Protein AF-A0A6B3SH57-F1 (afdb_monomer)

Secondary structure (DSSP, 8-state):
-EEEEEESSTT-TTSEEEEEE-TT-S-HHHHHHHHHHHHHTT-TT--HHHHHHHHHHTT-EE-TTS--------GGGSSS--EEEEE--TT-SBTTTT-EEEEES-SS-TT---EEE-TT--EE-TTPEEEBTTSTTT-EEE--EEB--GGG-SSHHHHHHHHHHHHHTTPEESSPPPP-

Sequence (180 aa):
MQIVVLHSISGDPERQHVLLAPKTMAFPEDAANLVIRRVAETNKDLAWEEVLPALLEAGFTEAANVIIVNRPWDESLTSNQMTFKVRFPVTAPHEYAGKTLEATNSTPFEDGSVVLIDADKQMLNSDDQLWHKDQPDMLQVPIGPVELPDAQFATPSEYRRAARMLLGSGYQLANKIAAA

Foldseek 3Di:
DDWDWDALDPPDPVGTFIKDADPPDPCLNVLLVVLQLVQCVVDLFDAVVSSVVSCVVVVIGGDPDDPPPGDGRDSVPRDQWDKAKKAADCPDQFPRRGHIWIWILPDPPPVSAIWTQHPVRDTDAQADWGAGNVGGPPDTDGPAAIEGDPVGDPDLVVSVSVVVRCVVRNHHHPDDSDDD

pLDDT: mean 75.34, std 17.15, range [34.22, 95.38]

Structure (mmCIF, N/CA/C/O backbone):
data_AF-A0A6B3SH57-F1
#
_entry.id   AF-A0A6B3SH57-F1
#
loop_
_atom_site.group_PDB
_atom_site.id
_atom_site.type_symbol
_atom_site.label_atom_id
_atom_site.label_alt_id
_atom_site.label_comp_id
_atom_site.label_asym_id
_atom_site.label_entity_id
_atom_site.label_seq_id
_atom_site.pdbx_PDB_ins_code
_atom_site.Cartn_x
_atom_site.Cartn_y
_atom_site.Cartn_z
_atom_site.occupancy
_atom_site.B_iso_or_equiv
_atom_site.auth_seq_id
_atom_site.auth_comp_id
_atom_site.auth_asym_id
_atom_site.auth_atom_id
_atom_site.pdbx_PDB_model_num
ATOM 1 N N . MET A 1 1 ? -9.986 -17.271 25.061 1.00 72.12 1 MET A N 1
ATOM 2 C CA . MET A 1 1 ? -9.480 -16.054 24.412 1.00 72.12 1 MET A CA 1
ATOM 3 C C . MET A 1 1 ? -8.686 -16.412 23.169 1.00 72.12 1 MET A C 1
ATOM 5 O O . MET A 1 1 ? -8.269 -17.564 23.051 1.00 72.12 1 MET A O 1
ATOM 9 N N . GLN A 1 2 ? -8.535 -15.459 22.262 1.00 68.38 2 GLN A N 1
ATOM 10 C CA . GLN A 1 2 ? -7.614 -15.475 21.128 1.00 68.38 2 GLN A CA 1
ATOM 11 C C . GLN A 1 2 ? -6.724 -14.232 21.216 1.00 68.38 2 GLN A C 1
ATOM 13 O O . GLN A 1 2 ? -7.154 -13.222 21.773 1.00 68.38 2 GLN A O 1
ATOM 18 N N . ILE A 1 3 ? -5.486 -14.342 20.741 1.00 70.94 3 ILE A N 1
ATOM 19 C CA . ILE A 1 3 ? -4.508 -13.254 20.793 1.00 70.94 3 ILE A CA 1
ATOM 20 C C . ILE A 1 3 ? -4.775 -12.309 19.627 1.00 70.94 3 ILE A C 1
ATOM 22 O O . ILE A 1 3 ? -4.994 -12.760 18.507 1.00 70.94 3 ILE A O 1
ATOM 26 N N . VAL A 1 4 ? -4.745 -11.017 19.917 1.00 67.06 4 VAL A N 1
ATOM 27 C CA . VAL A 1 4 ? -4.847 -9.923 18.959 1.00 67.06 4 VAL A CA 1
ATOM 28 C C . VAL A 1 4 ? -3.591 -9.092 19.125 1.00 67.06 4 VAL A C 1
ATOM 30 O O . VAL A 1 4 ? -3.302 -8.629 20.228 1.00 67.06 4 VAL A O 1
ATOM 33 N N . VAL A 1 5 ? -2.836 -8.922 18.047 1.00 66.50 5 VAL A N 1
ATOM 34 C CA . VAL A 1 5 ? -1.661 -8.053 18.047 1.00 66.50 5 VAL A CA 1
ATOM 35 C C . VAL A 1 5 ? -2.042 -6.783 17.312 1.00 66.50 5 VAL A C 1
ATOM 37 O O . VAL A 1 5 ? -2.308 -6.798 16.115 1.00 66.50 5 VAL A O 1
ATOM 40 N N . LEU A 1 6 ? -2.104 -5.682 18.048 1.00 65.75 6 LEU A N 1
ATOM 41 C CA . LEU A 1 6 ? -2.280 -4.363 17.473 1.00 65.75 6 LEU A CA 1
ATOM 42 C C . LEU A 1 6 ? -0.912 -3.749 17.247 1.00 65.75 6 LEU A C 1
ATOM 44 O O . LEU A 1 6 ? -0.136 -3.549 18.181 1.00 65.75 6 LEU A O 1
ATOM 48 N N . HIS A 1 7 ? -0.635 -3.428 15.998 1.00 57.44 7 HIS A N 1
ATOM 49 C CA . HIS A 1 7 ? 0.542 -2.667 15.632 1.00 57.44 7 HIS A CA 1
ATOM 50 C C . HIS A 1 7 ? 0.202 -1.185 15.760 1.00 57.44 7 HIS A C 1
ATOM 52 O O . HIS A 1 7 ? -0.685 -0.704 15.056 1.00 57.44 7 HIS A O 1
ATOM 58 N N . SER A 1 8 ? 0.888 -0.457 16.645 1.00 50.97 8 SER A N 1
ATOM 59 C CA . SER A 1 8 ? 0.738 1.005 16.692 1.00 50.97 8 SER A CA 1
ATOM 60 C C . SER A 1 8 ? 1.414 1.679 15.494 1.00 50.97 8 SER A C 1
ATOM 62 O O . SER A 1 8 ? 1.040 2.788 15.130 1.00 50.97 8 SER A O 1
ATOM 64 N N . ILE A 1 9 ? 2.334 0.975 14.821 1.00 46.94 9 ILE A N 1
ATOM 65 C CA . ILE A 1 9 ? 2.842 1.301 13.483 1.00 46.94 9 ILE A CA 1
ATOM 66 C C . ILE A 1 9 ? 2.880 0.023 12.642 1.00 46.94 9 ILE A C 1
ATOM 68 O O . ILE A 1 9 ? 3.486 -0.972 13.043 1.00 46.94 9 ILE A O 1
ATOM 72 N N . SER A 1 10 ? 2.258 0.047 11.458 1.00 41.59 10 SER A N 1
ATOM 73 C CA . SER A 1 10 ? 2.316 -1.075 10.513 1.00 41.59 10 SER A CA 1
ATOM 74 C C . SER A 1 10 ? 3.774 -1.400 10.166 1.00 41.59 10 SER A C 1
ATOM 76 O O . SER A 1 10 ? 4.497 -0.549 9.654 1.00 41.59 10 SER A O 1
ATOM 78 N N . GLY A 1 11 ? 4.214 -2.627 10.461 1.00 36.34 11 GLY A N 1
ATOM 79 C CA . GLY A 1 11 ? 5.563 -3.100 10.136 1.00 36.34 11 GLY A CA 1
ATOM 80 C C . GLY A 1 11 ? 6.661 -2.820 11.172 1.00 36.34 11 GLY A C 1
ATOM 81 O O . GLY A 1 11 ? 7.794 -3.221 10.921 1.00 36.34 11 GLY A O 1
ATOM 82 N N . ASP A 1 12 ? 6.356 -2.211 12.326 1.00 38.72 12 ASP A N 1
ATOM 83 C CA . ASP A 1 12 ? 7.319 -2.043 13.428 1.00 38.72 12 ASP A CA 1
ATOM 84 C C . ASP A 1 12 ? 7.083 -3.106 14.528 1.00 38.72 12 ASP A C 1
ATOM 86 O O . ASP A 1 12 ? 6.070 -3.060 15.238 1.00 38.72 12 ASP A O 1
ATOM 90 N N . PRO A 1 13 ? 7.971 -4.109 14.678 1.00 44.22 13 PRO A N 1
ATOM 91 C CA . PRO A 1 13 ? 7.832 -5.138 15.704 1.00 44.22 13 PRO A CA 1
ATOM 92 C C . PRO A 1 13 ? 8.104 -4.625 17.126 1.00 44.22 13 PRO A C 1
ATOM 94 O O . PRO A 1 13 ? 7.714 -5.295 18.079 1.00 44.22 13 PRO A O 1
ATOM 97 N N . GLU A 1 14 ? 8.728 -3.453 17.291 1.00 42.72 14 GLU A N 1
ATOM 98 C CA . GLU A 1 14 ? 9.028 -2.867 18.605 1.00 42.72 14 GLU A CA 1
ATOM 99 C C . GLU A 1 14 ? 7.834 -2.102 19.202 1.00 42.72 14 GLU A C 1
ATOM 101 O O . GLU A 1 14 ? 7.882 -1.670 20.356 1.00 42.72 14 GLU A O 1
ATOM 106 N N . ARG A 1 15 ? 6.741 -1.949 18.439 1.00 55.66 15 ARG A N 1
ATOM 107 C CA . ARG A 1 15 ? 5.562 -1.150 18.805 1.00 55.66 15 ARG A CA 1
ATOM 108 C C . ARG A 1 15 ? 4.265 -1.952 18.664 1.00 55.66 15 ARG A C 1
ATOM 110 O O . ARG A 1 15 ? 3.439 -1.715 17.779 1.00 55.66 15 ARG A O 1
ATOM 117 N N . GLN A 1 16 ? 4.105 -2.945 19.537 1.00 60.69 16 GLN A N 1
ATOM 118 C CA . GLN A 1 16 ? 2.954 -3.850 19.551 1.00 60.69 16 GLN A CA 1
ATOM 119 C C . GLN A 1 16 ? 2.203 -3.785 20.883 1.00 60.69 16 GLN A C 1
ATOM 121 O O . GLN A 1 16 ? 2.803 -3.904 21.950 1.00 60.69 16 GLN A O 1
ATOM 126 N N . HIS A 1 17 ? 0.878 -3.677 20.814 1.00 66.25 17 HIS A N 1
ATOM 127 C CA . HIS A 1 17 ? -0.015 -3.901 21.946 1.00 66.25 17 HIS A CA 1
ATOM 128 C C . HIS A 1 17 ? -0.688 -5.259 21.775 1.00 66.25 17 HIS A C 1
ATOM 130 O O .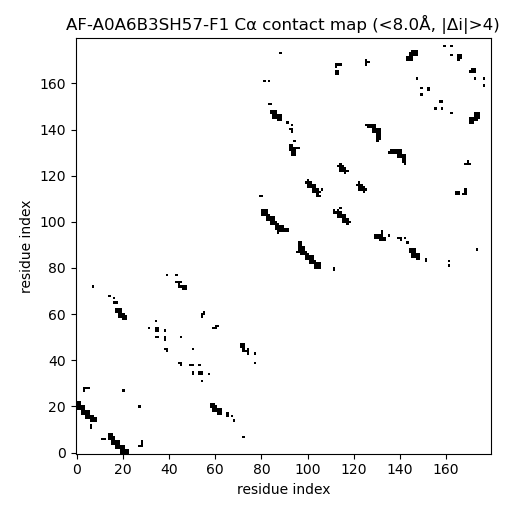 HIS A 1 17 ? -1.282 -5.546 20.737 1.00 66.25 17 HIS A O 1
ATOM 136 N N . VAL A 1 18 ? -0.598 -6.108 22.796 1.00 70.50 18 VAL A N 1
ATOM 137 C CA . VAL A 1 18 ? -1.188 -7.447 22.751 1.00 70.50 18 VAL A CA 1
ATOM 138 C C . VAL A 1 18 ? -2.456 -7.468 23.588 1.00 70.50 18 VAL A C 1
ATOM 140 O O . VAL A 1 18 ? -2.433 -7.273 24.804 1.00 70.50 18 VAL A O 1
ATOM 143 N N . LEU A 1 19 ? -3.569 -7.741 22.916 1.00 78.00 19 LEU A N 1
ATOM 144 C CA . LEU A 1 19 ? -4.881 -7.886 23.521 1.00 78.00 19 LEU A CA 1
ATOM 145 C C . LEU A 1 19 ? -5.352 -9.334 23.433 1.00 78.00 19 LEU A C 1
ATOM 147 O O . LEU A 1 19 ? -4.947 -10.125 22.581 1.00 78.00 19 LEU A O 1
ATOM 151 N N . LEU A 1 20 ? -6.266 -9.674 24.324 1.00 80.25 20 LEU A N 1
ATOM 152 C CA . LEU A 1 20 ? -6.990 -10.926 24.334 1.00 80.25 20 LEU A CA 1
ATOM 153 C C . LEU A 1 20 ? -8.443 -10.635 23.973 1.00 80.25 20 LEU A C 1
ATOM 155 O O . LEU A 1 20 ? -9.127 -9.886 24.664 1.00 80.25 20 LEU A O 1
ATOM 159 N N . ALA A 1 21 ? -8.925 -11.255 22.901 1.00 83.38 21 ALA A N 1
ATOM 160 C CA . ALA A 1 21 ? -10.324 -11.183 22.504 1.00 83.38 21 ALA A CA 1
ATOM 161 C C . ALA A 1 21 ? -11.085 -12.464 22.893 1.00 83.38 21 ALA A C 1
ATOM 163 O O . ALA A 1 21 ? -10.497 -13.557 22.961 1.00 83.38 21 ALA A O 1
ATOM 164 N N . PRO A 1 22 ? -12.411 -12.393 23.100 1.00 83.25 22 PRO A N 1
ATOM 165 C CA . PRO A 1 22 ? -13.253 -13.575 23.237 1.00 83.25 22 PRO A CA 1
ATOM 166 C C . PRO A 1 22 ? -13.137 -14.478 22.002 1.00 83.25 22 PRO A C 1
ATOM 168 O O . PRO A 1 22 ? -13.086 -13.996 20.873 1.00 83.25 22 PRO A O 1
ATOM 171 N N . LYS A 1 23 ? -13.147 -15.807 22.190 1.00 80.88 23 LYS A N 1
ATOM 172 C CA . LYS A 1 23 ? -13.127 -16.771 21.061 1.00 80.88 23 LYS A CA 1
ATOM 173 C C . LYS A 1 23 ? -14.377 -16.685 20.175 1.00 80.88 23 LYS A C 1
ATOM 175 O O . LYS A 1 23 ? -14.383 -17.216 19.075 1.00 80.88 23 LYS A O 1
ATOM 180 N N . THR A 1 24 ? -15.439 -16.062 20.678 1.00 83.00 24 THR A N 1
ATOM 181 C CA . THR A 1 24 ? -16.700 -15.827 19.967 1.00 83.00 24 THR A CA 1
ATOM 182 C C . THR A 1 24 ? -16.635 -14.632 19.013 1.00 83.00 24 THR A C 1
ATOM 184 O O . THR A 1 24 ? -17.545 -14.456 18.210 1.00 83.00 24 THR A O 1
ATOM 187 N N . MET A 1 25 ? -15.590 -13.804 19.094 1.00 82.19 25 MET A N 1
ATOM 188 C CA . MET A 1 25 ? -15.408 -12.634 18.238 1.00 82.19 25 MET A CA 1
ATOM 189 C C . MET A 1 25 ? -14.762 -13.064 16.914 1.00 82.19 25 MET A C 1
ATOM 191 O O . MET A 1 25 ? -13.617 -13.499 16.902 1.00 82.19 25 MET A O 1
ATOM 195 N N . ALA A 1 26 ? -15.499 -12.980 15.804 1.00 75.44 26 ALA A N 1
ATOM 196 C CA . ALA A 1 26 ? -15.050 -13.509 14.511 1.00 75.44 26 ALA A CA 1
ATOM 197 C C . ALA A 1 26 ? -13.873 -12.726 13.896 1.00 75.44 26 ALA A C 1
ATOM 199 O O . ALA A 1 26 ? -13.002 -13.329 13.279 1.00 75.44 26 ALA A O 1
ATOM 200 N N . PHE A 1 27 ? -13.840 -11.405 14.102 1.00 78.06 27 PHE A N 1
ATOM 201 C CA . PHE A 1 27 ? -12.833 -10.498 13.537 1.00 78.06 27 PHE A CA 1
ATOM 202 C C . PHE A 1 27 ? -12.329 -9.535 14.617 1.00 78.06 27 PHE A C 1
ATOM 204 O O . PHE A 1 27 ? -12.771 -8.388 14.700 1.00 78.06 27 PHE A O 1
ATOM 211 N N . PRO A 1 28 ? -11.478 -10.015 15.532 1.00 74.81 28 PRO A N 1
ATOM 212 C CA . PRO A 1 28 ? -11.111 -9.248 16.712 1.00 74.81 28 PRO A CA 1
ATOM 213 C C . PRO A 1 28 ? -10.166 -8.077 16.403 1.00 74.81 28 PRO A C 1
ATOM 215 O O . PRO A 1 28 ? -10.243 -7.053 17.073 1.00 74.81 28 PRO A O 1
ATOM 218 N N . GLU A 1 29 ? -9.335 -8.183 15.365 1.00 72.75 29 GLU A N 1
ATOM 219 C CA . GLU A 1 29 ? -8.491 -7.078 14.888 1.00 72.75 29 GLU A CA 1
ATOM 220 C C . GLU A 1 29 ? -9.332 -5.941 14.295 1.00 72.75 29 GLU A C 1
ATOM 222 O O . GLU A 1 29 ? -9.151 -4.782 14.663 1.00 72.75 29 GLU A O 1
ATOM 227 N N . ASP A 1 30 ? -10.315 -6.263 13.450 1.00 72.38 30 ASP A N 1
ATOM 228 C CA . ASP A 1 30 ? -11.229 -5.269 12.874 1.00 72.38 30 ASP A CA 1
ATOM 229 C C . ASP A 1 30 ? -12.084 -4.593 13.950 1.00 72.38 30 ASP A C 1
ATOM 231 O O . ASP A 1 30 ? -12.272 -3.375 13.936 1.00 72.38 30 ASP A O 1
ATOM 235 N N . ALA A 1 31 ? -12.574 -5.374 14.918 1.00 75.75 31 ALA A N 1
ATOM 236 C CA . ALA A 1 31 ? -13.336 -4.857 16.046 1.00 75.75 31 ALA A CA 1
ATOM 237 C C . ALA A 1 31 ? -12.492 -3.913 16.920 1.00 75.75 31 ALA A C 1
ATOM 239 O O . ALA A 1 31 ? -12.972 -2.845 17.298 1.00 75.75 31 ALA A O 1
ATOM 240 N N . ALA A 1 32 ? -11.231 -4.258 17.192 1.00 73.56 32 ALA A N 1
ATOM 241 C CA . ALA A 1 32 ? -10.312 -3.392 17.924 1.00 73.56 32 ALA A CA 1
ATOM 242 C C . ALA A 1 32 ? -9.987 -2.109 17.139 1.00 73.56 32 ALA A C 1
ATOM 244 O O . ALA A 1 32 ? -10.081 -1.013 17.688 1.00 73.56 32 ALA A O 1
ATOM 245 N N . ASN A 1 33 ? -9.699 -2.218 15.838 1.00 72.00 33 ASN A N 1
ATOM 246 C CA . ASN A 1 33 ? -9.450 -1.070 14.961 1.00 72.00 33 ASN A CA 1
ATOM 247 C C . ASN A 1 33 ? -10.643 -0.107 14.900 1.00 72.00 33 ASN A C 1
ATOM 249 O O . ASN A 1 33 ? -10.460 1.110 14.861 1.00 72.00 33 ASN A O 1
ATOM 253 N N . LEU A 1 34 ? -11.869 -0.632 14.915 1.00 70.75 34 LEU A N 1
ATOM 254 C CA . LEU A 1 34 ? -13.082 0.180 14.938 1.00 70.75 34 LEU A CA 1
ATOM 255 C C . LEU A 1 34 ? -13.237 0.949 16.257 1.00 70.75 34 LEU A C 1
ATOM 257 O O . LEU A 1 34 ? -13.596 2.126 16.234 1.00 70.75 34 LEU A O 1
ATOM 261 N N . VAL A 1 35 ? -12.929 0.315 17.392 1.00 77.06 35 VAL A N 1
ATOM 262 C CA . VAL A 1 35 ? -12.913 0.982 18.703 1.00 77.06 35 VAL A CA 1
ATOM 263 C C . VAL A 1 35 ? -11.877 2.105 18.715 1.00 77.06 35 VAL A C 1
ATOM 265 O O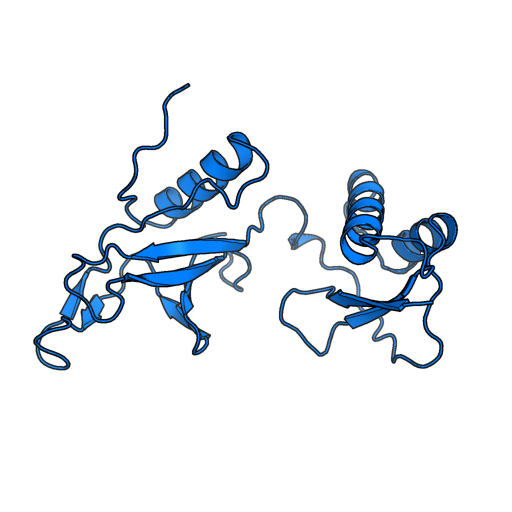 . VAL A 1 35 ? -12.221 3.234 19.049 1.00 77.06 35 VAL A O 1
ATOM 268 N N . ILE A 1 36 ? -10.649 1.831 18.268 1.00 72.88 36 ILE A N 1
ATOM 269 C CA . ILE A 1 36 ? -9.554 2.814 18.217 1.00 72.88 36 ILE A CA 1
ATOM 270 C C . ILE A 1 36 ? -9.943 4.026 17.368 1.00 72.88 36 ILE A C 1
ATOM 272 O O . ILE A 1 36 ? -9.824 5.162 17.823 1.00 72.88 36 ILE A O 1
ATOM 276 N N . ARG A 1 37 ? -10.471 3.796 16.158 1.00 68.19 37 ARG A N 1
ATOM 277 C CA . ARG A 1 37 ? -10.930 4.875 15.268 1.00 68.19 37 ARG A CA 1
ATOM 278 C C . ARG A 1 37 ? -11.999 5.743 15.922 1.00 68.19 37 ARG A C 1
ATOM 280 O O . ARG A 1 37 ? -11.949 6.957 15.787 1.00 68.19 37 ARG A O 1
ATOM 287 N N . ARG A 1 38 ? -12.929 5.140 16.665 1.00 72.44 38 ARG A N 1
ATOM 288 C CA . ARG A 1 38 ? -13.996 5.875 17.351 1.00 72.44 38 ARG A CA 1
ATOM 289 C C . ARG A 1 38 ? -13.472 6.785 18.462 1.00 72.44 38 ARG A C 1
ATOM 291 O O . ARG A 1 38 ? -14.003 7.874 18.635 1.00 72.44 38 ARG A O 1
ATOM 298 N N . VAL A 1 39 ? -12.446 6.367 19.206 1.00 69.06 39 VAL A N 1
ATOM 299 C CA . VAL A 1 39 ? -11.818 7.243 20.212 1.00 69.06 39 VAL A CA 1
ATOM 300 C C . VAL A 1 39 ? -10.993 8.345 19.524 1.00 69.06 39 VAL A C 1
ATOM 302 O O . VAL A 1 39 ? -11.046 9.505 19.939 1.00 69.06 39 VAL A O 1
ATOM 305 N N . ALA A 1 40 ? -10.326 8.022 18.408 1.00 63.59 40 ALA A N 1
ATOM 306 C CA . ALA A 1 40 ? -9.572 8.981 17.589 1.00 63.59 40 ALA A CA 1
ATOM 307 C C . ALA A 1 40 ? -10.445 10.100 16.983 1.00 63.59 40 ALA A C 1
ATOM 309 O O . ALA A 1 40 ? -9.968 11.205 16.741 1.00 63.59 40 ALA A O 1
ATOM 310 N N . GLU A 1 41 ? -11.732 9.839 16.730 1.00 65.50 41 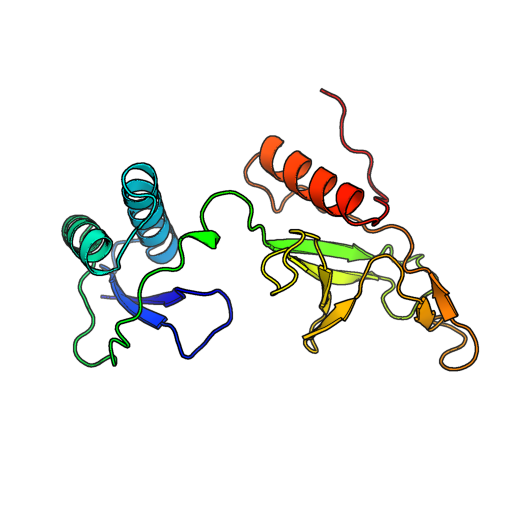GLU A N 1
ATOM 311 C CA . GLU A 1 41 ? -12.678 10.860 16.251 1.00 65.50 41 GLU A CA 1
ATOM 312 C C . GLU A 1 41 ? -12.910 11.975 17.282 1.00 65.50 41 GLU A C 1
ATOM 314 O O . GLU A 1 41 ? -13.214 13.110 16.910 1.00 65.50 41 GLU A O 1
ATOM 319 N N . THR A 1 42 ? -12.768 11.660 18.572 1.00 66.50 42 THR A N 1
ATOM 320 C CA . THR A 1 42 ? -12.988 12.601 19.677 1.00 66.50 42 THR A CA 1
ATOM 321 C C . THR A 1 42 ? -11.706 13.234 20.207 1.00 66.50 42 THR A C 1
ATOM 323 O O . THR A 1 42 ? -11.752 14.383 20.640 1.00 66.50 42 THR A O 1
ATOM 326 N N . ASN A 1 43 ? -10.574 12.534 20.111 1.00 57.50 43 ASN A N 1
ATOM 327 C CA . ASN A 1 43 ? -9.267 13.004 20.558 1.00 57.50 43 ASN A CA 1
ATOM 328 C C . ASN A 1 43 ? -8.266 12.902 19.408 1.00 57.50 43 ASN A C 1
ATOM 330 O O . ASN A 1 43 ? -7.902 11.809 18.982 1.00 57.50 43 ASN A O 1
ATOM 334 N N . LYS A 1 44 ? -7.811 14.061 18.915 1.00 51.75 44 LYS A N 1
ATOM 335 C CA . LYS A 1 44 ? -6.738 14.138 17.908 1.00 51.75 44 LYS A CA 1
ATOM 336 C C . LYS A 1 44 ? -5.402 13.624 18.457 1.00 51.75 44 LYS A C 1
ATOM 338 O O . LYS A 1 44 ? -4.613 13.073 17.693 1.00 51.75 44 LYS A O 1
ATOM 343 N N . ASP A 1 45 ? -5.269 13.698 19.780 1.00 54.81 45 ASP A N 1
ATOM 344 C CA . ASP A 1 45 ? -4.052 13.499 20.560 1.00 54.81 45 ASP A CA 1
ATOM 345 C C . ASP A 1 45 ? -4.078 12.158 21.319 1.00 54.81 45 ASP A C 1
ATOM 347 O O . ASP A 1 45 ? -3.784 12.065 22.509 1.00 54.81 45 ASP A O 1
ATOM 351 N N . LEU A 1 46 ? -4.560 11.116 20.629 1.00 57.19 46 LEU A N 1
ATOM 352 C CA . LEU A 1 46 ? -5.094 9.879 21.208 1.00 57.19 46 LEU A CA 1
ATOM 353 C C . LEU A 1 46 ? -4.057 9.019 21.954 1.00 57.19 46 LEU A C 1
ATOM 355 O O . LEU A 1 46 ? -3.497 8.096 21.382 1.00 57.19 46 LEU A O 1
ATOM 359 N N . ALA A 1 47 ? -3.845 9.209 23.252 1.00 62.66 47 ALA A N 1
ATOM 360 C CA . ALA A 1 47 ? -2.933 8.350 24.018 1.00 62.66 47 ALA A CA 1
ATOM 361 C C . ALA A 1 47 ? -3.506 6.931 24.263 1.00 62.66 47 ALA A C 1
ATOM 363 O O . ALA A 1 47 ? -4.722 6.733 24.318 1.00 62.66 47 ALA A O 1
ATOM 364 N N . TRP A 1 48 ? -2.646 5.917 24.460 1.00 67.56 48 TRP A N 1
ATOM 365 C CA . TRP A 1 48 ? -3.091 4.532 24.730 1.00 67.56 48 TRP A CA 1
ATOM 366 C C . TRP A 1 48 ? -3.974 4.443 25.980 1.00 67.56 48 TRP A C 1
ATOM 368 O O . TRP A 1 48 ? -4.938 3.679 26.021 1.00 67.56 48 TRP A O 1
ATOM 378 N N . GLU A 1 49 ? -3.686 5.282 26.971 1.00 71.25 49 GLU A N 1
ATOM 379 C CA . GLU A 1 49 ? -4.459 5.440 28.197 1.00 71.25 49 GLU A CA 1
ATOM 380 C C . GLU A 1 49 ? -5.924 5.841 27.934 1.00 71.25 49 GLU A C 1
ATOM 382 O O . GLU A 1 49 ? -6.792 5.548 28.755 1.00 71.25 49 GLU A O 1
ATOM 387 N N . GLU A 1 50 ? -6.219 6.457 26.785 1.00 69.56 50 GLU A N 1
ATOM 388 C CA . GLU A 1 50 ? -7.574 6.834 26.361 1.00 69.56 50 GLU A CA 1
ATOM 389 C C . GLU A 1 50 ? -8.269 5.733 25.548 1.00 69.56 50 GLU A C 1
ATOM 391 O O . GLU A 1 50 ? -9.493 5.596 25.581 1.00 69.56 50 GLU A O 1
ATOM 396 N N . VAL A 1 51 ? -7.491 4.912 24.839 1.00 73.38 51 VAL A N 1
ATOM 397 C CA . VAL A 1 51 ? -7.984 3.804 24.007 1.00 73.38 51 VAL A CA 1
ATOM 398 C C . VAL A 1 51 ? -8.316 2.576 24.853 1.00 73.38 51 VAL A C 1
ATOM 400 O O . VAL A 1 51 ? -9.321 1.899 24.617 1.00 73.38 51 VAL A O 1
ATOM 403 N N . LEU A 1 52 ? -7.474 2.279 25.846 1.00 78.62 52 LEU A N 1
ATOM 404 C CA . LEU A 1 52 ? -7.577 1.077 26.666 1.00 78.62 52 LEU A CA 1
ATOM 405 C C . LEU A 1 52 ? -8.952 0.934 27.346 1.00 78.62 52 LEU A C 1
ATOM 407 O O . LEU A 1 52 ? -9.538 -0.143 27.223 1.00 78.62 52 LEU A O 1
ATOM 411 N N . PRO A 1 53 ? -9.541 1.968 27.983 1.00 82.00 53 PRO A N 1
ATOM 412 C CA . PRO A 1 53 ? -10.874 1.858 28.574 1.00 82.00 53 PRO A CA 1
ATOM 413 C C . PRO A 1 53 ? -11.950 1.435 27.564 1.00 82.00 53 PRO A C 1
ATOM 415 O O . PRO A 1 53 ? -12.746 0.545 27.855 1.00 82.00 53 PRO A O 1
ATOM 418 N N . ALA A 1 54 ? -11.930 2.000 26.352 1.00 80.44 54 ALA A N 1
ATOM 419 C CA . ALA A 1 54 ? -12.901 1.676 25.306 1.00 80.44 54 ALA A CA 1
ATOM 420 C C . ALA A 1 54 ? -12.736 0.239 24.777 1.00 80.44 54 ALA A C 1
ATOM 422 O O . ALA A 1 54 ? -13.719 -0.437 24.469 1.00 80.44 54 ALA A O 1
ATOM 423 N N . LEU A 1 55 ? -11.498 -0.260 24.702 1.00 82.00 55 LEU A N 1
ATOM 424 C CA . LEU A 1 55 ? -11.218 -1.653 24.345 1.00 82.00 55 LEU A CA 1
ATOM 425 C C . LEU A 1 55 ? -11.678 -2.626 25.437 1.00 82.00 55 LEU A C 1
ATOM 427 O O . LEU A 1 55 ? -12.259 -3.667 25.124 1.00 82.00 55 LEU A O 1
ATOM 431 N N . LEU A 1 56 ? -11.476 -2.280 26.710 1.00 85.06 56 LEU A N 1
ATOM 432 C CA . LEU A 1 56 ? -11.965 -3.077 27.836 1.00 85.06 56 LEU A CA 1
ATOM 433 C C . LEU A 1 56 ? -13.501 -3.147 27.846 1.00 85.06 56 LEU A C 1
ATOM 435 O O . LEU A 1 56 ? -14.066 -4.229 28.016 1.00 85.06 56 LEU A O 1
ATOM 439 N N . GLU A 1 57 ? -14.186 -2.029 27.585 1.00 86.38 57 GLU A N 1
ATOM 440 C CA . GLU A 1 57 ? -15.647 -1.991 27.423 1.00 86.38 57 GLU A CA 1
ATOM 441 C C . GLU A 1 57 ? -16.133 -2.836 26.235 1.00 86.38 57 GLU A C 1
ATOM 443 O O . GLU A 1 57 ? -17.172 -3.493 26.322 1.00 86.38 57 GLU A O 1
ATOM 448 N N . ALA A 1 58 ? -15.364 -2.882 25.143 1.00 82.81 58 ALA A N 1
ATOM 449 C CA . ALA A 1 58 ? -15.644 -3.724 23.979 1.00 82.81 58 ALA A CA 1
ATOM 450 C C . ALA A 1 58 ? -15.344 -5.223 24.207 1.00 82.81 58 ALA A C 1
ATOM 452 O O . ALA A 1 58 ? -15.529 -6.043 23.302 1.00 82.81 58 ALA A O 1
ATOM 453 N N . GLY A 1 59 ? -14.919 -5.601 25.416 1.00 83.75 59 GLY A N 1
ATOM 454 C CA . GLY A 1 59 ? -14.702 -6.987 25.821 1.00 83.75 59 GLY A CA 1
ATOM 455 C C . GLY A 1 59 ? -13.316 -7.536 25.488 1.00 83.75 59 GLY A C 1
ATOM 456 O O . GLY A 1 59 ? -13.118 -8.750 25.582 1.00 83.75 59 GLY A O 1
ATOM 457 N N . PHE A 1 60 ? -12.366 -6.677 25.109 1.00 84.50 60 PHE A N 1
ATOM 458 C CA . PHE A 1 60 ? -10.953 -7.043 25.049 1.00 84.50 60 PHE A CA 1
ATOM 459 C C . PHE A 1 60 ? -10.360 -7.039 26.458 1.00 84.50 60 PHE A C 1
ATOM 461 O O . PHE A 1 60 ? -10.810 -6.310 27.337 1.00 84.50 60 PHE A O 1
ATOM 468 N N . THR A 1 61 ? -9.331 -7.845 26.689 1.00 84.06 61 THR A N 1
ATOM 469 C CA . THR A 1 61 ? -8.532 -7.777 27.914 1.00 84.06 61 THR A CA 1
ATOM 470 C C . THR A 1 61 ? -7.064 -7.591 27.581 1.00 84.06 61 THR A C 1
ATOM 472 O O . THR A 1 61 ? -6.568 -8.109 26.583 1.00 84.06 61 THR A O 1
ATOM 475 N N . GLU A 1 62 ? -6.352 -6.838 28.411 1.00 75.50 62 GLU A N 1
ATOM 476 C CA . GLU A 1 62 ? -4.911 -6.672 28.251 1.00 75.50 62 GLU A CA 1
ATOM 477 C C . GLU A 1 62 ? -4.195 -7.994 28.569 1.00 75.50 62 GLU A C 1
ATOM 479 O O . GLU A 1 62 ? -4.507 -8.672 29.556 1.00 75.50 62 GLU A O 1
ATOM 484 N N . ALA A 1 63 ? -3.255 -8.402 27.714 1.00 68.56 63 ALA A N 1
ATOM 485 C CA . ALA A 1 63 ? -2.435 -9.571 27.990 1.00 68.56 63 ALA A CA 1
ATOM 486 C C . ALA A 1 63 ? -1.378 -9.212 29.047 1.00 68.56 63 ALA A C 1
ATOM 488 O O . ALA A 1 63 ? -0.459 -8.438 28.788 1.00 68.56 63 ALA A O 1
ATOM 489 N N . ALA A 1 64 ? -1.484 -9.791 30.245 1.00 51.31 64 ALA A N 1
ATOM 490 C CA . ALA A 1 64 ? -0.461 -9.627 31.273 1.00 51.31 64 ALA A CA 1
ATOM 491 C C . ALA A 1 64 ? 0.899 -10.153 30.764 1.00 51.31 64 ALA A C 1
ATOM 493 O O . ALA A 1 64 ? 0.981 -11.295 30.309 1.00 51.31 64 ALA A O 1
ATOM 494 N N . ASN A 1 65 ? 1.954 -9.341 30.910 1.00 44.97 65 ASN A N 1
ATOM 495 C CA . ASN A 1 65 ? 3.365 -9.611 30.565 1.00 44.97 65 ASN A CA 1
ATOM 496 C C . ASN A 1 65 ? 3.850 -9.271 29.144 1.00 44.97 65 ASN A C 1
ATOM 498 O O . ASN A 1 65 ? 4.848 -9.841 28.701 1.00 44.97 65 ASN A O 1
ATOM 502 N N . VAL A 1 66 ? 3.243 -8.309 28.451 1.00 45.94 66 VAL A N 1
ATOM 503 C CA . VAL A 1 66 ? 3.899 -7.675 27.294 1.00 45.94 66 VAL A CA 1
ATOM 504 C C . VAL A 1 66 ? 4.440 -6.317 27.722 1.00 45.94 66 VAL A C 1
ATOM 506 O O . VAL A 1 66 ? 3.756 -5.562 28.405 1.00 45.94 66 VAL A O 1
ATOM 509 N N . ILE A 1 67 ? 5.708 -6.047 27.403 1.00 38.00 67 ILE A N 1
ATOM 510 C CA . ILE A 1 67 ? 6.393 -4.799 27.750 1.00 38.00 67 ILE A CA 1
ATOM 511 C C . ILE A 1 67 ? 5.643 -3.652 27.068 1.00 38.00 67 ILE A C 1
ATOM 513 O O . ILE A 1 67 ? 5.759 -3.457 25.862 1.00 38.00 67 ILE A O 1
ATOM 517 N N . ILE A 1 68 ? 4.866 -2.905 27.851 1.00 43.47 68 ILE A N 1
ATOM 518 C CA . IL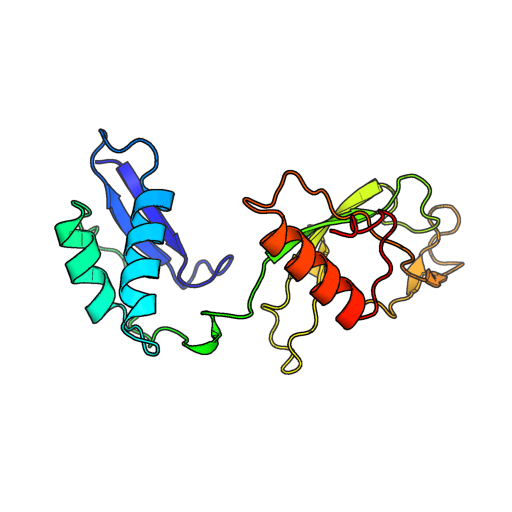E A 1 68 ? 4.229 -1.663 27.421 1.00 43.47 68 ILE A CA 1
ATOM 519 C C . ILE A 1 68 ? 5.342 -0.620 27.342 1.00 43.47 68 ILE A C 1
ATOM 521 O O . ILE A 1 68 ? 5.756 -0.045 28.352 1.00 43.47 68 ILE A O 1
ATOM 525 N N . VAL A 1 69 ? 5.885 -0.408 26.145 1.00 35.53 69 VAL A N 1
ATOM 526 C CA . VAL A 1 69 ? 6.751 0.744 25.895 1.00 35.53 69 VAL A CA 1
ATOM 527 C C . VAL A 1 69 ? 5.839 1.961 25.787 1.00 35.53 69 VAL A C 1
ATOM 529 O O . VAL A 1 69 ? 5.292 2.245 24.727 1.00 35.53 69 VAL A O 1
ATOM 532 N N . ASN A 1 70 ? 5.646 2.663 26.906 1.00 36.25 70 ASN A N 1
ATOM 533 C CA . ASN A 1 70 ? 4.889 3.911 26.935 1.00 36.25 70 ASN A CA 1
ATOM 534 C C . ASN A 1 70 ? 5.609 4.964 26.079 1.00 36.25 70 ASN A C 1
ATOM 536 O O . ASN A 1 70 ? 6.664 5.483 26.455 1.00 36.25 70 ASN A O 1
ATOM 540 N N . ARG A 1 71 ? 5.034 5.278 24.918 1.00 39.97 71 ARG A N 1
ATOM 541 C CA . ARG A 1 71 ? 5.327 6.480 24.136 1.00 39.97 71 ARG A CA 1
ATOM 542 C C . ARG A 1 71 ? 4.009 7.074 23.640 1.00 39.97 71 ARG A C 1
ATOM 544 O O . ARG A 1 71 ? 3.079 6.307 23.395 1.00 39.97 71 ARG A O 1
ATOM 551 N N . PRO A 1 72 ? 3.925 8.409 23.509 1.00 37.91 72 PRO A N 1
ATOM 552 C CA . PRO A 1 72 ? 2.738 9.058 22.979 1.00 37.91 72 PRO A CA 1
ATOM 553 C C . PRO A 1 72 ? 2.424 8.489 21.596 1.00 37.91 72 PRO A C 1
ATOM 555 O O . PRO A 1 72 ? 3.317 8.300 20.766 1.00 37.91 72 PRO A O 1
ATOM 558 N N . TRP A 1 73 ? 1.149 8.179 21.400 1.00 39.62 73 TRP A N 1
ATOM 559 C CA . TRP A 1 73 ? 0.554 7.971 20.092 1.00 39.62 73 TRP A CA 1
ATOM 560 C C . TRP A 1 73 ? 0.936 9.120 19.164 1.00 39.62 73 TRP A C 1
ATOM 562 O O . TRP A 1 73 ? 0.911 10.283 19.563 1.00 39.62 73 TRP A O 1
ATOM 572 N N . ASP A 1 74 ? 1.328 8.789 17.939 1.00 43.50 74 ASP A N 1
ATOM 573 C CA . ASP A 1 74 ? 1.733 9.788 16.961 1.00 43.50 74 ASP A CA 1
ATOM 574 C C . ASP A 1 74 ? 0.503 10.291 16.191 1.00 43.50 74 ASP A C 1
ATOM 576 O O . ASP A 1 74 ? -0.051 9.628 15.313 1.00 43.50 74 ASP A O 1
ATOM 580 N N . GLU A 1 75 ? 0.073 11.492 16.551 1.00 34.22 75 GLU A N 1
ATOM 581 C CA . GLU A 1 75 ? -1.050 12.256 15.996 1.00 34.22 75 GLU A CA 1
ATOM 582 C C . GLU A 1 75 ? -0.890 12.582 14.506 1.00 34.22 75 GLU A C 1
ATOM 584 O O . GLU A 1 75 ? -1.853 12.962 13.837 1.00 34.22 75 GLU A O 1
ATOM 589 N N . SER A 1 76 ? 0.305 12.391 13.937 1.00 41.25 76 SER A N 1
ATOM 590 C CA . SER A 1 76 ? 0.549 12.580 12.503 1.00 41.25 76 SER A CA 1
ATOM 591 C C . SER A 1 76 ? -0.095 11.497 11.613 1.00 41.25 76 SER A C 1
ATOM 593 O O . SER A 1 76 ? -0.079 11.612 10.382 1.00 41.25 76 SER A O 1
ATOM 595 N N . LEU A 1 77 ? -0.705 10.459 12.204 1.00 42.78 77 LEU A N 1
ATOM 596 C CA . LEU A 1 77 ? -1.236 9.278 11.508 1.00 42.78 77 LEU A CA 1
ATOM 597 C C . LEU A 1 77 ? -2.744 9.282 11.176 1.00 42.78 77 LEU A C 1
ATOM 599 O O . LEU A 1 77 ? -3.199 8.355 10.507 1.00 42.78 77 LEU A O 1
ATOM 603 N N . THR A 1 78 ? -3.558 10.276 11.557 1.00 45.09 78 THR A N 1
ATOM 604 C CA . THR A 1 78 ? -5.037 10.096 11.554 1.00 45.09 78 THR A CA 1
ATOM 605 C C . THR A 1 78 ? -5.864 10.867 10.514 1.00 45.09 78 THR A C 1
ATOM 607 O O . THR A 1 78 ? -7.081 10.960 10.651 1.00 45.09 78 THR A O 1
ATOM 610 N N . SER A 1 79 ? -5.303 11.329 9.388 1.00 51.59 79 SER A N 1
ATOM 611 C CA . SER A 1 79 ? -6.179 11.716 8.249 1.00 51.59 79 SER A CA 1
ATOM 612 C C . SER A 1 79 ? -5.630 11.500 6.839 1.00 51.59 79 SER A C 1
ATOM 614 O O . SER A 1 79 ? -6.418 11.224 5.932 1.00 51.59 79 SER A O 1
ATOM 616 N N . ASN A 1 80 ? -4.309 11.558 6.645 1.00 57.03 80 ASN A N 1
ATOM 617 C CA . ASN A 1 80 ? -3.721 11.568 5.300 1.00 57.03 80 ASN A CA 1
ATOM 618 C C . ASN A 1 80 ? -2.833 10.366 4.972 1.00 57.03 80 ASN A C 1
ATOM 620 O O . ASN A 1 80 ? -2.491 10.202 3.803 1.00 57.03 80 ASN A O 1
ATOM 624 N N . GLN A 1 81 ? -2.478 9.525 5.947 1.00 68.00 81 GLN A N 1
ATOM 625 C CA . GLN A 1 81 ? -1.641 8.357 5.680 1.00 68.00 81 GLN A CA 1
ATOM 626 C C . GLN A 1 81 ? -2.460 7.218 5.065 1.00 68.00 81 GLN A C 1
ATOM 628 O O . GLN A 1 81 ? -3.575 6.914 5.496 1.00 68.00 81 GLN A O 1
ATOM 633 N N . MET A 1 82 ? -1.931 6.619 4.004 1.00 76.25 82 MET A N 1
ATOM 634 C CA . MET A 1 82 ? -2.610 5.604 3.220 1.00 76.25 82 MET A CA 1
ATOM 635 C C . MET A 1 82 ? -1.593 4.630 2.635 1.00 76.25 82 MET A C 1
ATOM 637 O O . MET A 1 82 ? -0.660 5.038 1.948 1.00 76.25 82 MET A O 1
ATOM 641 N N . THR A 1 83 ? -1.835 3.340 2.859 1.00 84.94 83 THR A N 1
ATOM 642 C CA . THR A 1 83 ? -1.064 2.241 2.275 1.00 84.94 83 THR A CA 1
ATOM 643 C C . THR A 1 83 ? -1.992 1.379 1.431 1.00 84.94 83 THR A C 1
ATOM 645 O O . THR A 1 83 ? -3.089 1.024 1.866 1.00 84.94 83 THR A O 1
ATOM 648 N N . PHE A 1 84 ? -1.589 1.077 0.204 1.00 86.75 84 PHE A N 1
ATOM 649 C CA . PHE A 1 84 ? -2.360 0.274 -0.745 1.00 86.75 84 PHE A CA 1
ATOM 650 C C . PHE A 1 84 ? -1.417 -0.403 -1.740 1.00 86.75 84 PHE A C 1
ATOM 652 O O . PHE A 1 84 ? -0.230 -0.125 -1.775 1.00 86.75 84 PHE A O 1
ATOM 659 N N . LYS A 1 85 ? -1.918 -1.325 -2.554 1.00 91.81 85 LYS A N 1
ATOM 660 C CA . LYS A 1 85 ? -1.136 -2.054 -3.554 1.00 91.81 85 LYS A CA 1
ATOM 661 C C . LYS A 1 85 ? -1.283 -1.425 -4.931 1.00 91.81 85 LYS A C 1
ATOM 663 O O . LYS A 1 85 ? -2.388 -1.078 -5.351 1.00 91.81 85 LYS A O 1
ATOM 668 N N . VAL A 1 86 ? -0.182 -1.371 -5.665 1.00 93.56 86 VAL A N 1
ATOM 669 C CA . VAL A 1 86 ? -0.150 -1.049 -7.095 1.00 93.56 86 VAL A CA 1
ATOM 670 C C . VAL A 1 86 ? 0.494 -2.186 -7.863 1.00 93.56 86 VAL A C 1
ATOM 672 O O . VAL A 1 86 ? 1.233 -2.997 -7.304 1.00 93.56 86 VAL A O 1
ATOM 675 N N . ARG A 1 87 ? 0.217 -2.269 -9.158 1.00 95.38 87 ARG A N 1
ATOM 676 C CA . ARG A 1 87 ? 0.794 -3.292 -10.026 1.00 95.38 87 ARG A CA 1
ATOM 677 C C . ARG A 1 87 ? 1.374 -2.655 -11.275 1.00 95.38 87 ARG A C 1
ATOM 679 O O . ARG A 1 87 ? 0.733 -1.816 -11.888 1.00 95.38 87 ARG A O 1
ATOM 686 N N . PHE A 1 88 ? 2.552 -3.088 -11.697 1.00 94.62 88 PHE A N 1
ATOM 687 C CA . PHE A 1 88 ? 3.052 -2.721 -13.017 1.00 94.62 88 PHE A CA 1
ATOM 688 C C . PHE A 1 88 ? 2.409 -3.594 -14.100 1.00 94.62 88 PHE A C 1
ATOM 690 O O . PHE A 1 88 ? 2.318 -4.816 -13.918 1.00 94.62 88 PHE A O 1
ATOM 697 N N . PRO A 1 89 ? 2.021 -3.020 -15.253 1.00 93.75 89 PRO A N 1
ATOM 698 C CA . PRO A 1 89 ? 1.566 -3.800 -16.395 1.00 93.75 89 PRO A CA 1
ATOM 699 C C . PRO A 1 89 ? 2.581 -4.885 -16.772 1.00 93.75 89 PRO A C 1
ATOM 701 O O . PRO A 1 89 ? 3.795 -4.675 -16.733 1.00 93.75 89 PRO A O 1
ATOM 704 N N . VAL A 1 90 ? 2.100 -6.050 -17.206 1.00 92.88 90 VAL A N 1
ATOM 705 C CA . VAL A 1 90 ? 2.978 -7.141 -17.688 1.00 92.88 90 VAL A CA 1
ATOM 706 C C . VAL A 1 90 ? 3.787 -6.737 -18.927 1.00 92.88 90 VAL A C 1
ATOM 708 O O . VAL A 1 90 ? 4.830 -7.315 -19.223 1.00 92.88 90 VAL A O 1
ATOM 711 N N . THR A 1 91 ? 3.309 -5.726 -19.651 1.00 91.38 91 THR A N 1
ATOM 712 C CA . THR A 1 91 ? 3.950 -5.158 -20.837 1.00 91.38 91 THR A CA 1
ATOM 713 C C . THR A 1 91 ? 4.987 -4.088 -20.513 1.00 91.38 91 THR A C 1
ATOM 715 O O . THR A 1 91 ? 5.594 -3.567 -21.445 1.00 91.38 91 THR A O 1
ATOM 718 N N . ALA A 1 92 ? 5.202 -3.737 -19.240 1.00 92.81 92 ALA A N 1
ATOM 719 C CA . ALA A 1 92 ? 6.188 -2.726 -18.884 1.00 92.81 92 ALA A CA 1
ATOM 720 C C . ALA A 1 92 ? 7.608 -3.136 -19.355 1.00 92.81 92 ALA A C 1
ATOM 722 O O . ALA A 1 92 ? 7.918 -4.337 -19.427 1.00 92.81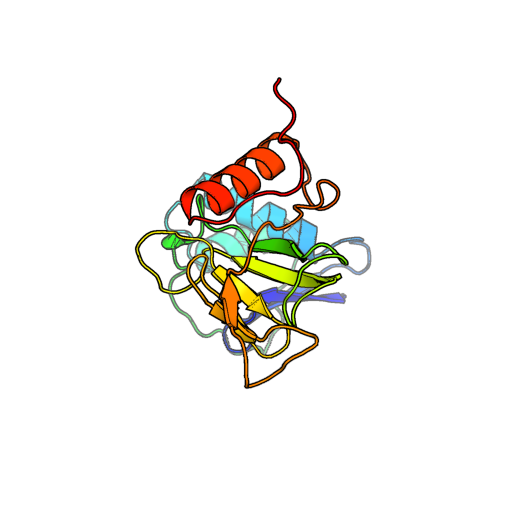 92 ALA A O 1
ATOM 723 N N . PRO A 1 93 ? 8.462 -2.169 -19.736 1.00 92.75 93 PRO A N 1
ATOM 724 C CA . PRO A 1 93 ? 9.783 -2.450 -20.301 1.00 92.75 93 PRO A CA 1
ATOM 725 C C . PRO A 1 93 ? 10.882 -2.695 -19.249 1.00 92.75 93 PRO A C 1
ATOM 727 O O . PRO A 1 93 ? 12.012 -2.984 -19.626 1.00 92.75 93 PRO A O 1
ATOM 730 N N . HIS A 1 94 ? 10.583 -2.603 -17.951 1.00 94.88 94 HIS A N 1
ATOM 731 C CA . HIS A 1 94 ? 11.573 -2.654 -16.862 1.00 94.88 94 HIS A CA 1
ATOM 732 C C . HIS A 1 94 ? 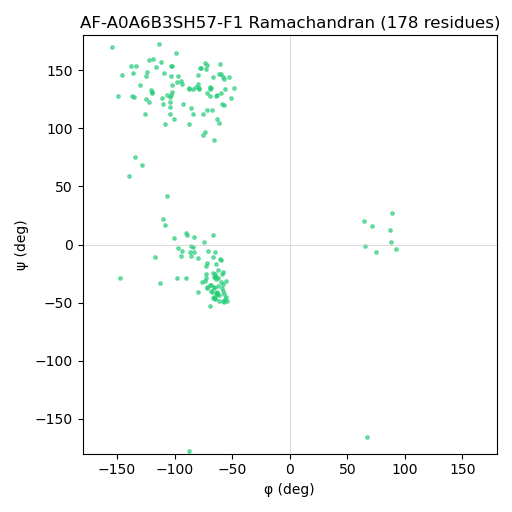11.454 -3.900 -15.962 1.00 94.88 94 HIS A C 1
ATOM 734 O O . HIS A 1 94 ? 10.492 -4.668 -16.073 1.00 94.88 94 HIS A O 1
ATOM 740 N N . GLU A 1 95 ? 12.401 -4.105 -15.036 1.00 93.19 95 GLU A N 1
ATOM 741 C CA . GLU A 1 95 ? 12.528 -5.303 -14.183 1.00 93.19 95 GLU A CA 1
ATOM 742 C C . GLU A 1 95 ? 11.375 -5.524 -13.188 1.00 93.19 95 GLU A C 1
ATOM 744 O O . GLU A 1 95 ? 11.294 -6.564 -12.526 1.00 93.19 95 GLU A O 1
ATOM 749 N N . TYR A 1 96 ? 10.455 -4.565 -13.092 1.00 93.31 96 TYR A N 1
ATOM 750 C CA . TYR A 1 96 ? 9.247 -4.657 -12.270 1.00 93.31 96 TYR A CA 1
ATOM 751 C C . TYR A 1 96 ? 7.982 -5.007 -13.065 1.00 93.31 96 TYR A C 1
ATOM 753 O O . TYR A 1 96 ? 6.903 -5.069 -12.481 1.00 93.31 96 TYR A O 1
ATOM 761 N N . ALA A 1 97 ? 8.086 -5.300 -14.366 1.00 93.62 97 ALA A N 1
ATOM 762 C CA . ALA A 1 97 ? 6.947 -5.702 -15.190 1.00 93.62 97 ALA A CA 1
ATOM 763 C C . ALA A 1 97 ? 6.135 -6.848 -14.557 1.00 93.62 97 ALA A C 1
ATOM 765 O O . ALA A 1 97 ? 6.665 -7.902 -14.205 1.00 93.62 97 ALA A O 1
ATOM 766 N N . GLY A 1 98 ? 4.824 -6.637 -14.406 1.00 91.62 98 GLY A N 1
ATOM 767 C CA . GLY A 1 98 ? 3.906 -7.602 -13.800 1.00 91.62 98 GLY A CA 1
ATOM 768 C C . GLY A 1 98 ? 3.977 -7.728 -12.273 1.00 91.62 98 GLY A C 1
ATOM 769 O O . GLY A 1 98 ? 3.126 -8.427 -11.716 1.00 91.62 98 GLY A O 1
ATOM 770 N N . LYS A 1 99 ? 4.929 -7.070 -11.593 1.00 93.25 99 LYS A N 1
ATOM 771 C CA . LYS A 1 99 ? 5.070 -7.121 -10.130 1.00 93.25 99 LYS A CA 1
ATOM 772 C C . LYS A 1 99 ? 4.035 -6.235 -9.432 1.00 93.25 99 LYS A C 1
ATOM 774 O O . LYS A 1 99 ? 3.581 -5.226 -9.973 1.00 93.25 99 LYS A O 1
ATOM 779 N N . THR A 1 100 ? 3.681 -6.624 -8.210 1.00 93.44 100 THR A N 1
ATOM 780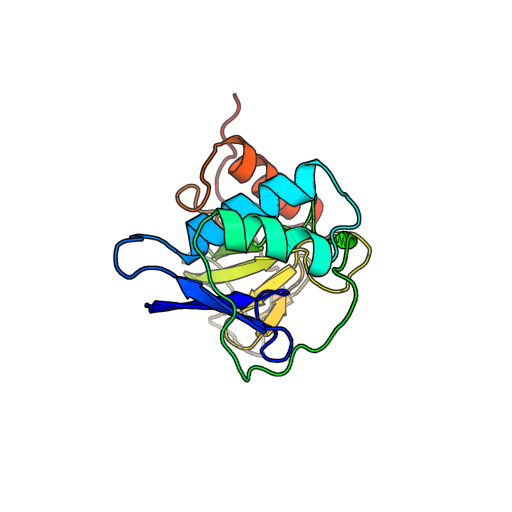 C CA . THR A 1 100 ? 2.835 -5.847 -7.297 1.00 93.44 100 THR A CA 1
ATOM 781 C C . THR A 1 100 ? 3.700 -5.275 -6.188 1.00 93.44 100 THR A C 1
ATOM 783 O O . THR A 1 100 ? 4.452 -6.019 -5.563 1.00 93.44 100 THR A O 1
ATOM 786 N N . LEU A 1 101 ? 3.586 -3.971 -5.963 1.00 91.25 101 LEU A N 1
ATOM 787 C CA . LEU A 1 101 ? 4.313 -3.237 -4.933 1.00 91.25 101 LEU A CA 1
ATOM 788 C C . LEU A 1 101 ? 3.324 -2.614 -3.952 1.00 91.25 101 LEU A C 1
ATOM 790 O O . LEU A 1 101 ? 2.140 -2.435 -4.257 1.00 91.25 101 LEU A O 1
ATOM 794 N N . GLU A 1 102 ? 3.826 -2.289 -2.771 1.00 90.06 102 GLU A N 1
ATOM 795 C CA . GLU A 1 102 ? 3.116 -1.476 -1.796 1.00 90.06 102 GLU A CA 1
ATOM 796 C C . GLU A 1 102 ? 3.339 0.001 -2.123 1.00 90.06 102 GLU A C 1
ATOM 798 O O . GLU A 1 102 ? 4.448 0.408 -2.419 1.00 90.06 102 GLU A O 1
ATOM 803 N N . ALA A 1 103 ? 2.291 0.807 -2.110 1.00 89.19 103 ALA A N 1
ATOM 804 C CA . ALA A 1 103 ? 2.333 2.248 -2.261 1.00 89.19 103 ALA A CA 1
ATOM 805 C C . ALA A 1 103 ? 1.957 2.860 -0.916 1.00 89.19 103 ALA A C 1
ATOM 807 O O . ALA A 1 103 ? 0.906 2.526 -0.362 1.00 89.19 103 ALA A O 1
ATOM 808 N N . THR A 1 104 ? 2.802 3.737 -0.383 1.00 86.56 104 THR A N 1
ATOM 809 C CA . THR A 1 104 ? 2.562 4.367 0.915 1.00 86.56 104 THR A CA 1
ATOM 810 C C . THR A 1 104 ? 3.081 5.794 0.955 1.00 86.56 104 THR A C 1
ATOM 812 O O . THR A 1 104 ? 4.104 6.096 0.352 1.00 86.56 104 THR A O 1
ATOM 815 N N . ASN A 1 105 ? 2.395 6.668 1.685 1.00 80.19 105 ASN A N 1
ATOM 816 C CA . ASN A 1 105 ? 2.903 7.988 2.076 1.00 80.19 105 ASN A CA 1
ATOM 817 C C . ASN A 1 105 ? 3.233 8.065 3.578 1.00 80.19 105 ASN A C 1
ATOM 819 O O . ASN A 1 105 ? 3.335 9.150 4.139 1.00 80.19 105 ASN A O 1
ATOM 823 N N . SER A 1 106 ? 3.360 6.909 4.236 1.00 65.44 106 SER A N 1
ATOM 824 C CA . SER A 1 106 ? 3.762 6.787 5.644 1.00 65.44 106 SER A CA 1
ATOM 825 C C . SER A 1 106 ? 5.283 6.826 5.847 1.00 65.44 106 SER A C 1
ATOM 827 O O . SER A 1 106 ? 5.785 6.532 6.930 1.00 65.44 106 SER A O 1
ATOM 829 N N . THR A 1 107 ? 6.040 7.092 4.787 1.00 63.28 107 THR A N 1
ATOM 830 C CA . THR A 1 107 ? 7.490 7.286 4.837 1.00 63.28 107 THR A CA 1
ATOM 831 C C . THR A 1 107 ? 7.844 8.635 5.464 1.00 63.28 107 THR A C 1
ATOM 833 O O . THR A 1 107 ? 7.040 9.557 5.383 1.00 63.28 107 THR A O 1
ATOM 836 N N . PRO A 1 108 ? 9.055 8.807 6.029 1.00 53.88 108 PRO A N 1
ATOM 837 C CA . PRO A 1 108 ? 9.470 10.042 6.712 1.00 53.88 108 PRO A CA 1
ATOM 838 C C . PRO A 1 108 ? 9.602 11.278 5.798 1.00 53.88 108 PRO A C 1
ATOM 840 O O . PRO A 1 108 ? 10.116 12.305 6.234 1.00 53.88 108 PRO A O 1
ATOM 843 N N . PHE A 1 109 ? 9.187 11.194 4.531 1.00 54.38 109 PHE A N 1
ATOM 844 C CA . PHE A 1 109 ? 9.179 12.326 3.613 1.00 54.38 109 PHE A CA 1
ATOM 845 C C . PHE A 1 109 ? 8.062 13.298 4.022 1.00 54.38 109 PHE A C 1
ATOM 847 O O . PHE A 1 109 ? 6.879 12.962 4.011 1.00 54.38 109 PHE A O 1
ATOM 854 N N . GLU A 1 110 ? 8.456 14.509 4.421 1.00 53.69 110 GLU A N 1
ATOM 855 C CA . GLU A 1 110 ? 7.571 15.522 5.018 1.00 53.69 110 GLU A CA 1
ATOM 856 C C . GLU A 1 110 ? 6.511 16.086 4.051 1.00 53.69 110 GLU A C 1
ATOM 858 O O . GLU A 1 110 ? 5.593 16.785 4.477 1.00 53.69 110 GLU A O 1
ATOM 863 N N . ASP A 1 111 ? 6.611 15.796 2.752 1.00 67.25 111 ASP A N 1
ATOM 864 C CA . ASP A 1 111 ? 5.727 16.335 1.715 1.00 67.25 111 ASP A CA 1
ATOM 865 C C . ASP A 1 111 ? 4.437 15.518 1.507 1.00 67.25 111 ASP A C 1
ATOM 867 O O . ASP A 1 111 ? 3.542 15.947 0.774 1.00 67.25 111 ASP A O 1
ATOM 871 N N . GLY A 1 112 ? 4.313 14.358 2.165 1.00 68.19 112 GLY A N 1
ATOM 872 C CA . GLY A 1 112 ? 3.158 13.469 2.037 1.00 68.19 112 GLY A CA 1
ATOM 873 C C . GLY A 1 112 ? 3.079 12.742 0.692 1.00 68.19 112 GLY A C 1
ATOM 874 O O . GLY A 1 112 ? 2.011 12.213 0.355 1.00 68.19 112 GLY A O 1
ATOM 875 N N . SER A 1 113 ? 4.181 12.710 -0.065 1.00 82.12 113 SER A N 1
ATOM 876 C CA . SER A 1 113 ? 4.280 11.976 -1.320 1.00 82.12 113 SER A CA 1
ATOM 877 C C . SER A 1 113 ? 4.210 10.465 -1.101 1.00 82.12 113 SER A C 1
ATOM 879 O O . SER A 1 113 ? 4.697 9.918 -0.114 1.00 82.12 113 SER A O 1
ATOM 881 N N . VAL A 1 114 ? 3.580 9.777 -2.049 1.00 87.44 114 VAL A N 1
ATOM 882 C CA . VAL A 1 114 ? 3.546 8.322 -2.118 1.00 87.44 114 VAL A CA 1
ATOM 883 C C . VAL A 1 114 ? 4.859 7.820 -2.700 1.00 87.44 114 VAL A C 1
ATOM 885 O O . VAL A 1 114 ? 5.307 8.300 -3.738 1.00 87.44 114 VAL A O 1
ATOM 888 N N . VAL A 1 115 ? 5.427 6.796 -2.081 1.00 90.12 115 VAL A N 1
ATOM 889 C CA . VAL A 1 115 ? 6.522 6.001 -2.639 1.00 90.12 115 VAL A CA 1
ATOM 890 C C . VAL A 1 115 ? 6.061 4.568 -2.846 1.00 90.12 115 VAL A C 1
ATOM 892 O O . VAL A 1 115 ? 5.153 4.095 -2.152 1.00 90.12 115 VAL A O 1
ATOM 895 N N . LEU A 1 116 ? 6.667 3.874 -3.807 1.00 90.88 116 LEU A N 1
ATOM 896 C CA . LEU A 1 116 ? 6.447 2.443 -3.983 1.00 90.88 116 LEU A CA 1
ATOM 897 C C . LEU A 1 116 ? 7.526 1.669 -3.231 1.00 90.88 116 LEU A C 1
ATOM 899 O O . LEU A 1 116 ? 8.691 2.036 -3.265 1.00 90.88 116 LEU A O 1
ATOM 903 N N . ILE A 1 117 ? 7.144 0.593 -2.561 1.00 87.19 117 ILE A N 1
ATOM 904 C CA . ILE A 1 117 ? 8.020 -0.267 -1.778 1.00 87.19 117 ILE A CA 1
ATOM 905 C C . ILE A 1 117 ? 7.858 -1.689 -2.300 1.00 87.19 117 ILE A C 1
ATOM 907 O O . ILE A 1 117 ? 6.742 -2.218 -2.384 1.00 87.19 117 ILE A O 1
ATOM 911 N N . ASP A 1 118 ? 8.970 -2.309 -2.674 1.00 84.62 118 ASP A N 1
ATOM 912 C CA . ASP A 1 118 ? 8.977 -3.702 -3.100 1.00 84.62 118 ASP A CA 1
ATOM 913 C C . ASP A 1 118 ? 9.133 -4.691 -1.931 1.00 84.62 118 ASP A C 1
ATOM 915 O O . ASP A 1 118 ? 9.138 -4.331 -0.749 1.00 84.62 118 ASP A O 1
ATOM 919 N N . ALA A 1 119 ? 9.202 -5.982 -2.262 1.00 80.00 119 ALA A N 1
ATOM 920 C CA . ALA A 1 119 ? 9.325 -7.046 -1.269 1.00 80.00 119 ALA A CA 1
ATOM 921 C C . ALA A 1 119 ? 10.643 -6.979 -0.475 1.00 80.00 119 ALA A C 1
ATOM 923 O O . ALA A 1 119 ? 10.659 -7.373 0.692 1.00 80.00 119 ALA A O 1
ATOM 924 N N . ASP A 1 120 ? 11.703 -6.436 -1.079 1.00 78.81 120 ASP A N 1
ATOM 925 C CA . ASP A 1 120 ? 13.033 -6.280 -0.486 1.00 78.81 120 ASP A CA 1
ATOM 926 C C . ASP A 1 120 ? 13.181 -4.942 0.262 1.00 78.81 120 ASP A C 1
ATOM 928 O O . ASP A 1 120 ? 14.264 -4.598 0.735 1.00 78.81 120 ASP A O 1
ATOM 932 N N . LYS A 1 121 ? 12.070 -4.207 0.425 1.00 77.06 121 LYS A N 1
ATOM 933 C CA . LYS A 1 121 ? 11.996 -2.885 1.063 1.00 77.06 121 LYS A CA 1
ATOM 934 C C . LYS A 1 121 ? 12.756 -1.797 0.307 1.00 77.06 121 LYS A C 1
ATOM 936 O O . LYS A 1 121 ? 13.040 -0.744 0.882 1.00 77.06 121 LYS A O 1
ATOM 941 N N . GLN A 1 122 ? 13.034 -2.009 -0.977 1.00 84.12 122 GLN A N 1
ATOM 942 C CA . GLN A 1 122 ? 13.543 -0.954 -1.836 1.00 84.12 122 GLN A CA 1
ATOM 943 C C . GLN A 1 122 ? 12.421 0.042 -2.125 1.00 84.12 122 GLN A C 1
ATOM 945 O O . GLN A 1 122 ? 11.307 -0.338 -2.492 1.00 84.12 122 GLN A O 1
ATOM 950 N N . MET A 1 123 ? 12.735 1.322 -1.938 1.00 87.75 123 MET A N 1
ATOM 951 C CA . MET A 1 123 ? 11.847 2.426 -2.277 1.00 87.75 123 MET A CA 1
ATOM 952 C C . MET A 1 123 ? 12.073 2.827 -3.730 1.00 87.75 123 MET A C 1
ATOM 954 O O . MET A 1 123 ? 13.220 2.967 -4.152 1.00 87.75 123 MET A O 1
ATOM 958 N N . LEU A 1 124 ? 10.980 3.020 -4.460 1.00 88.69 124 LEU A N 1
ATOM 959 C CA . LEU A 1 124 ? 10.957 3.577 -5.802 1.00 88.69 124 LEU A CA 1
ATOM 960 C C . LEU A 1 124 ? 10.124 4.858 -5.788 1.00 88.69 124 LEU A C 1
ATOM 962 O O . LEU A 1 124 ? 8.993 4.859 -5.293 1.00 88.69 124 LEU A O 1
ATOM 966 N N . ASN A 1 125 ? 10.686 5.915 -6.357 1.00 91.00 125 ASN A N 1
ATOM 967 C CA . ASN A 1 125 ? 10.046 7.195 -6.617 1.00 91.00 125 ASN A CA 1
ATOM 968 C C . ASN A 1 125 ? 9.572 7.281 -8.071 1.00 91.00 125 ASN A C 1
ATOM 970 O O . ASN A 1 125 ? 9.966 6.498 -8.935 1.00 91.00 125 ASN A O 1
ATOM 974 N N . SER A 1 126 ? 8.709 8.253 -8.364 1.00 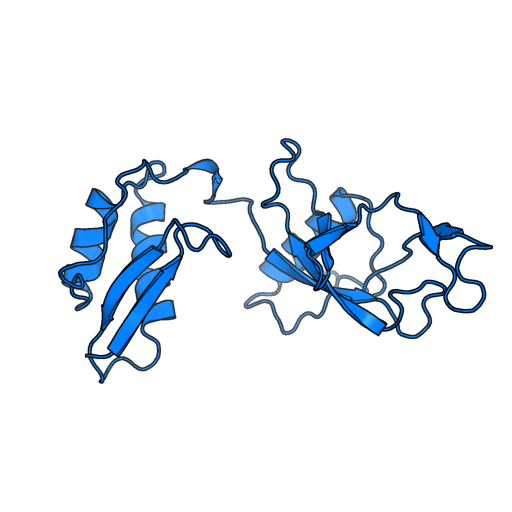91.62 126 SER A N 1
ATOM 975 C CA . SER A 1 126 ? 8.118 8.398 -9.702 1.00 91.62 126 SER A CA 1
ATOM 976 C C . SER A 1 126 ? 9.121 8.769 -10.805 1.00 91.62 126 SER A C 1
ATOM 978 O O . SER A 1 126 ? 8.878 8.482 -11.979 1.00 91.62 126 SER A O 1
ATOM 980 N N . ASP A 1 127 ? 10.234 9.401 -10.438 1.00 90.69 127 ASP A N 1
ATOM 981 C CA . ASP A 1 127 ? 11.301 9.869 -11.320 1.00 90.69 127 ASP A CA 1
ATOM 982 C C . ASP A 1 127 ? 12.452 8.863 -11.478 1.00 90.69 127 ASP A C 1
ATOM 984 O O . ASP A 1 127 ? 13.330 9.060 -12.329 1.00 90.69 127 ASP A O 1
ATOM 988 N N . ASP A 1 128 ? 12.412 7.756 -10.731 1.00 90.31 128 ASP A N 1
ATOM 989 C CA . ASP A 1 128 ? 13.428 6.717 -10.804 1.00 90.31 128 ASP A CA 1
ATOM 990 C C . ASP A 1 128 ? 13.515 6.089 -12.200 1.00 90.31 128 ASP A C 1
ATOM 992 O O . ASP A 1 128 ? 12.537 5.924 -12.943 1.00 90.31 128 ASP A O 1
ATOM 996 N N . GLN A 1 129 ? 14.746 5.717 -12.543 1.00 92.31 129 GLN A N 1
ATOM 997 C CA . GLN A 1 129 ? 15.073 4.983 -13.753 1.00 92.31 129 GLN A CA 1
ATOM 998 C C . GLN A 1 129 ? 15.342 3.526 -13.383 1.00 92.31 129 GLN A C 1
ATOM 1000 O O . GLN A 1 129 ? 16.202 3.225 -12.558 1.00 92.31 129 GLN A O 1
ATOM 1005 N N . LEU A 1 130 ? 14.586 2.629 -14.002 1.00 92.62 130 LEU A N 1
ATOM 1006 C CA . LEU A 1 130 ? 14.619 1.195 -13.750 1.00 92.62 130 LEU A CA 1
ATOM 1007 C C . LEU A 1 130 ? 15.370 0.474 -14.867 1.00 92.62 130 LEU A C 1
ATOM 1009 O O . LEU A 1 130 ? 15.399 0.942 -16.005 1.00 92.62 130 LEU A O 1
ATOM 1013 N N . TRP A 1 131 ? 15.961 -0.679 -14.583 1.00 94.62 131 TRP A N 1
ATOM 1014 C CA . TRP A 1 131 ? 16.649 -1.469 -15.597 1.00 94.62 131 TRP A CA 1
ATOM 1015 C C . TRP A 1 131 ? 15.689 -2.068 -16.624 1.00 94.62 131 TRP A C 1
ATOM 1017 O O . TRP A 1 131 ? 14.662 -2.669 -16.315 1.00 94.62 131 TRP A O 1
ATOM 1027 N N . HIS A 1 132 ? 16.045 -1.968 -17.901 1.00 94.75 132 HIS A N 1
ATOM 1028 C CA . HIS A 1 132 ? 15.279 -2.618 -18.952 1.00 94.75 132 HIS A CA 1
ATOM 1029 C C . HIS A 1 132 ? 15.309 -4.141 -18.762 1.00 94.75 132 HIS A C 1
ATOM 1031 O O . HIS A 1 132 ? 16.379 -4.743 -18.674 1.00 94.75 132 HIS A O 1
ATOM 1037 N N . LYS A 1 133 ? 14.142 -4.795 -18.769 1.00 89.56 133 LYS A N 1
ATOM 1038 C CA . LYS A 1 133 ? 14.019 -6.227 -18.431 1.00 89.56 133 LYS A CA 1
ATOM 1039 C C . LYS A 1 133 ? 14.828 -7.159 -19.343 1.00 89.56 133 LYS A C 1
ATOM 1041 O O . LYS A 1 133 ? 15.303 -8.195 -18.896 1.00 89.56 133 LYS A O 1
ATOM 1046 N N . ASP A 1 134 ? 14.979 -6.780 -20.613 1.00 91.50 134 ASP A N 1
ATOM 1047 C CA . ASP A 1 134 ? 15.710 -7.563 -21.622 1.00 91.50 134 ASP A CA 1
ATOM 1048 C C . ASP A 1 134 ? 17.184 -7.136 -21.764 1.00 91.50 134 ASP A C 1
ATOM 1050 O O . ASP A 1 134 ? 17.950 -7.787 -22.471 1.00 91.50 134 ASP A O 1
ATOM 1054 N N . GLN A 1 135 ? 17.581 -6.021 -21.137 1.00 89.38 135 GLN A N 1
ATOM 1055 C CA . GLN A 1 135 ? 18.941 -5.465 -21.192 1.00 89.38 135 GLN A CA 1
ATOM 1056 C C . GLN A 1 135 ? 19.359 -4.939 -19.808 1.00 89.38 135 GLN A C 1
ATOM 1058 O O . GLN A 1 135 ? 19.636 -3.740 -19.662 1.00 89.38 135 GLN A O 1
ATOM 1063 N N . PRO A 1 136 ? 19.370 -5.815 -18.783 1.00 83.69 136 PRO A N 1
ATOM 1064 C CA . PRO A 1 136 ? 19.778 -5.417 -17.444 1.00 83.69 136 PRO A CA 1
ATOM 1065 C C . PRO A 1 136 ? 21.205 -4.858 -17.481 1.00 83.69 136 PRO A C 1
ATOM 1067 O O . PRO A 1 136 ? 22.031 -5.293 -18.285 1.00 83.69 136 PRO A O 1
ATOM 1070 N N . ASP A 1 137 ? 21.466 -3.849 -16.654 1.00 84.75 137 ASP A N 1
ATOM 1071 C CA . ASP A 1 137 ? 22.764 -3.172 -16.498 1.00 84.75 137 ASP A CA 1
ATOM 1072 C C . ASP A 1 137 ? 23.280 -2.380 -17.718 1.00 84.75 137 ASP A C 1
ATOM 1074 O O . ASP A 1 137 ? 24.330 -1.740 -17.648 1.00 84.75 137 ASP A O 1
ATOM 1078 N N . MET A 1 138 ? 22.546 -2.376 -18.836 1.00 83.56 138 MET A N 1
ATOM 1079 C CA . MET A 1 138 ? 22.929 -1.667 -20.066 1.00 83.56 138 MET A CA 1
ATOM 1080 C C . MET A 1 138 ? 22.011 -0.496 -20.404 1.00 83.56 138 MET A C 1
ATOM 1082 O O . MET A 1 138 ? 22.467 0.499 -20.969 1.00 83.56 138 MET A O 1
ATOM 1086 N N . LEU A 1 139 ? 20.725 -0.612 -20.076 1.00 91.56 139 LEU A N 1
ATOM 1087 C CA . LEU A 1 139 ? 19.718 0.387 -20.405 1.00 91.56 139 LEU A CA 1
ATOM 1088 C C . LEU A 1 139 ? 18.797 0.608 -19.213 1.00 91.56 139 LEU A C 1
ATOM 1090 O O . LEU A 1 139 ? 18.201 -0.343 -18.712 1.00 91.56 139 LEU A O 1
ATOM 1094 N N . GLN A 1 140 ? 18.638 1.866 -18.810 1.00 93.38 140 GLN A N 1
ATOM 1095 C CA . GLN A 1 140 ? 17.596 2.260 -17.873 1.00 93.38 140 GLN A CA 1
ATOM 1096 C C . GLN A 1 140 ? 16.448 2.951 -18.608 1.00 93.38 140 GLN A C 1
ATOM 1098 O O . GLN A 1 140 ? 16.658 3.647 -19.604 1.00 93.38 140 GLN A O 1
ATOM 1103 N N . VAL A 1 141 ? 15.232 2.729 -18.125 1.00 93.69 141 VAL A N 1
ATOM 1104 C CA . VAL A 1 141 ? 13.993 3.296 -18.651 1.00 93.69 141 VAL A CA 1
ATOM 1105 C C . VAL A 1 141 ? 13.138 3.844 -17.504 1.00 93.69 141 VAL A C 1
ATOM 1107 O O . VAL A 1 141 ? 13.229 3.339 -16.385 1.00 93.69 141 VAL A O 1
ATOM 1110 N N . PRO A 1 142 ? 12.274 4.844 -17.753 1.00 93.62 142 PRO A N 1
ATOM 1111 C CA . PRO A 1 142 ? 11.401 5.387 -16.716 1.00 93.62 142 PRO A CA 1
ATOM 1112 C C . PRO A 1 142 ? 10.441 4.341 -16.138 1.00 93.62 142 PRO A C 1
ATOM 1114 O O . PRO A 1 142 ? 10.036 3.408 -16.839 1.00 93.62 142 PRO A O 1
ATOM 1117 N N . ILE A 1 143 ? 9.996 4.572 -14.899 1.00 91.94 143 ILE A N 1
ATOM 1118 C CA . ILE A 1 143 ? 9.061 3.701 -14.168 1.00 91.94 143 ILE A CA 1
ATOM 1119 C C . ILE A 1 143 ? 7.738 3.442 -14.915 1.00 91.94 143 ILE A C 1
ATOM 1121 O O . ILE A 1 143 ? 7.142 2.375 -14.8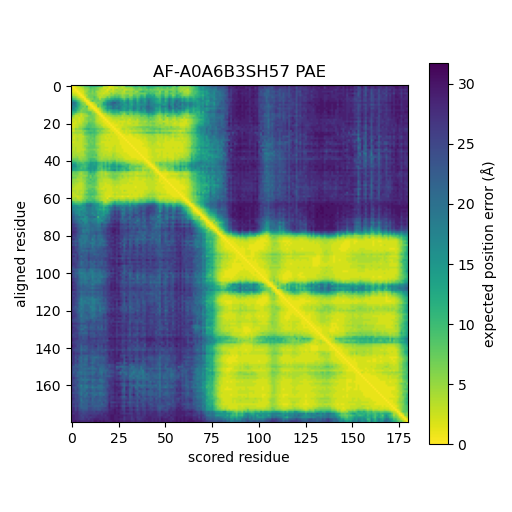06 1.00 91.94 143 ILE A O 1
ATOM 1125 N N . GLY A 1 144 ? 7.279 4.416 -15.707 1.00 91.19 144 GLY A N 1
ATOM 1126 C CA . GLY A 1 144 ? 6.056 4.303 -16.498 1.00 91.19 144 GLY A CA 1
ATOM 1127 C C . GLY A 1 144 ? 4.766 4.220 -15.662 1.00 91.19 144 GLY A C 1
ATOM 1128 O O . GLY A 1 144 ? 4.744 4.574 -14.482 1.00 91.19 144 GLY A O 1
ATOM 1129 N N . PRO A 1 145 ? 3.642 3.824 -16.283 1.00 93.88 145 PRO A N 1
ATOM 1130 C CA . PRO A 1 145 ? 2.348 3.805 -15.617 1.00 93.88 145 PRO A CA 1
ATOM 1131 C C . PRO A 1 145 ? 2.148 2.579 -14.721 1.00 93.88 145 PRO A C 1
ATOM 1133 O O . PRO A 1 145 ? 2.536 1.463 -15.067 1.00 93.88 145 PRO A O 1
ATOM 1136 N N . VAL A 1 146 ? 1.433 2.781 -13.612 1.00 94.56 146 VAL A N 1
ATOM 1137 C CA . VAL A 1 146 ? 1.005 1.733 -12.679 1.00 94.56 146 VAL A CA 1
ATOM 1138 C C . VAL A 1 146 ? -0.501 1.495 -12.753 1.00 94.56 146 VAL A C 1
ATOM 1140 O O . VAL A 1 146 ? -1.307 2.394 -12.999 1.00 94.56 146 VAL A O 1
ATOM 1143 N N . GLU A 1 147 ? -0.907 0.258 -12.525 1.00 95.19 147 GLU A N 1
ATOM 1144 C CA . GLU A 1 147 ? -2.289 -0.150 -12.327 1.00 95.19 147 GLU A CA 1
ATOM 1145 C C . GLU A 1 147 ? -2.647 -0.015 -10.845 1.00 95.19 147 GLU A C 1
ATOM 1147 O O . GLU A 1 147 ? -1.919 -0.482 -9.964 1.00 95.19 147 GLU A O 1
ATOM 1152 N N . LEU A 1 148 ? -3.806 0.585 -10.579 1.00 94.00 148 LEU A N 1
ATOM 1153 C CA . LEU A 1 148 ? -4.405 0.657 -9.251 1.00 94.00 148 LEU A CA 1
ATOM 1154 C C . LEU A 1 148 ? -5.626 -0.277 -9.214 1.00 94.00 148 LEU A C 1
ATOM 1156 O O . LEU A 1 148 ? -6.659 0.082 -9.789 1.00 94.00 148 LEU A O 1
ATOM 1160 N N . PRO A 1 149 ? -5.528 -1.467 -8.591 1.00 88.50 149 PRO A N 1
ATOM 1161 C CA . PRO A 1 149 ? -6.665 -2.369 -8.422 1.00 88.50 149 PRO A CA 1
ATOM 1162 C C . PRO A 1 149 ? -7.734 -1.724 -7.536 1.00 88.50 149 PRO A C 1
ATOM 1164 O O . PRO A 1 149 ? -7.424 -1.275 -6.437 1.00 88.50 149 PRO A O 1
ATOM 1167 N N . ASP A 1 150 ? -8.981 -1.673 -7.988 1.00 85.56 150 ASP A N 1
ATOM 1168 C CA . ASP A 1 150 ? -10.102 -1.065 -7.259 1.00 85.56 150 ASP A CA 1
ATOM 1169 C C . ASP A 1 150 ? -10.623 -1.940 -6.107 1.00 85.56 150 ASP A C 1
ATOM 1171 O O . ASP A 1 150 ? -11.007 -1.419 -5.063 1.00 85.56 150 ASP A O 1
ATOM 1175 N N . ALA A 1 151 ? -10.554 -3.264 -6.259 1.00 81.75 151 ALA A N 1
ATOM 1176 C CA . ALA A 1 151 ? -11.075 -4.256 -5.315 1.00 81.75 151 ALA A CA 1
ATOM 1177 C C . ALA A 1 151 ? -10.478 -4.200 -3.893 1.00 81.75 151 ALA A C 1
ATOM 1179 O O . ALA A 1 151 ? -11.003 -4.840 -2.987 1.00 81.75 151 ALA A O 1
ATOM 1180 N N . GLN A 1 152 ? -9.380 -3.468 -3.687 1.00 84.38 152 GLN A N 1
ATOM 1181 C CA . GLN A 1 152 ? -8.752 -3.299 -2.372 1.00 84.38 152 GLN A CA 1
ATOM 1182 C C . GLN A 1 152 ? -9.353 -2.156 -1.539 1.00 84.38 152 GLN A C 1
ATOM 1184 O O . GLN A 1 152 ? -9.005 -2.014 -0.370 1.00 84.38 152 GLN A O 1
ATOM 1189 N N . PHE A 1 153 ? -10.208 -1.321 -2.133 1.00 79.69 153 PHE A N 1
ATOM 1190 C CA . PHE A 1 153 ? -10.798 -0.168 -1.459 1.00 79.69 153 PHE A CA 1
ATOM 1191 C C . PHE A 1 153 ? -12.231 -0.469 -1.039 1.00 79.69 153 PHE A C 1
ATOM 1193 O O . PHE A 1 153 ? -13.016 -1.010 -1.817 1.00 79.69 153 PHE A O 1
ATOM 1200 N N . ALA A 1 154 ? -12.597 -0.070 0.180 1.00 73.81 154 ALA A N 1
ATOM 1201 C CA . ALA A 1 154 ? -13.945 -0.285 0.697 1.00 73.81 154 ALA A CA 1
ATOM 1202 C C . ALA A 1 154 ? -14.964 0.645 0.022 1.00 73.81 154 ALA A C 1
ATOM 1204 O O . ALA A 1 154 ? -16.153 0.333 -0.049 1.00 73.81 154 ALA A O 1
ATOM 1205 N N . THR A 1 155 ? -14.508 1.800 -0.480 1.00 76.56 155 THR A N 1
ATOM 1206 C CA . THR A 1 155 ? -15.368 2.781 -1.148 1.00 76.56 155 THR A CA 1
ATOM 1207 C C . THR A 1 155 ? -14.727 3.376 -2.409 1.00 76.56 155 THR A C 1
ATOM 1209 O O . THR A 1 155 ? -13.505 3.542 -2.477 1.00 76.56 155 THR A O 1
ATOM 1212 N N . PRO A 1 156 ? -15.533 3.834 -3.390 1.00 80.19 156 PRO A N 1
ATOM 1213 C CA . PRO A 1 156 ? -15.021 4.585 -4.542 1.00 80.19 156 PRO A CA 1
ATOM 1214 C C . PRO A 1 156 ? -14.283 5.879 -4.160 1.00 80.19 156 PRO A C 1
ATOM 1216 O O . PRO A 1 156 ? -13.449 6.387 -4.912 1.00 80.19 156 PRO A O 1
ATOM 1219 N N . SER A 1 157 ? -14.596 6.458 -2.999 1.00 80.69 157 SER A N 1
ATOM 1220 C CA . SER A 1 157 ? -13.930 7.663 -2.499 1.00 80.69 157 SER A CA 1
ATOM 1221 C C . SER A 1 157 ? -12.504 7.384 -2.024 1.00 80.69 157 SER A C 1
ATOM 1223 O O . SER A 1 157 ? -11.621 8.195 -2.302 1.00 80.69 157 SER A O 1
ATOM 1225 N N . GLU A 1 158 ? -12.259 6.232 -1.395 1.00 77.81 158 GLU A N 1
ATOM 1226 C CA . GLU A 1 158 ? -10.910 5.772 -1.041 1.00 77.81 158 GLU A CA 1
ATOM 1227 C C . GLU A 1 158 ? -10.068 5.496 -2.286 1.00 77.81 158 GLU A C 1
ATOM 1229 O O . GLU A 1 158 ? -8.956 6.013 -2.385 1.00 77.81 158 GLU A O 1
ATOM 1234 N N . TYR A 1 159 ? -10.626 4.794 -3.278 1.00 85.75 159 TYR A N 1
ATOM 1235 C CA . TYR A 1 159 ? -9.957 4.569 -4.565 1.00 85.75 159 TYR A CA 1
ATOM 1236 C C . TYR A 1 159 ? -9.525 5.890 -5.217 1.00 85.75 159 TYR A C 1
ATOM 1238 O O . TYR A 1 159 ? -8.369 6.069 -5.597 1.00 85.75 159 TYR A O 1
ATOM 1246 N N . ARG A 1 160 ? -10.437 6.870 -5.295 1.00 86.25 160 ARG A N 1
ATOM 1247 C CA . ARG A 1 160 ? -10.135 8.200 -5.854 1.00 86.25 160 ARG A CA 1
ATOM 1248 C C . ARG A 1 160 ? -9.123 8.981 -5.025 1.00 86.25 160 ARG A C 1
ATOM 1250 O O . ARG A 1 160 ? -8.449 9.855 -5.568 1.00 86.25 160 ARG A O 1
ATOM 1257 N N . ARG A 1 161 ? -9.045 8.743 -3.714 1.00 86.19 161 ARG A N 1
ATOM 1258 C CA . ARG A 1 161 ? -8.013 9.341 -2.862 1.00 86.19 161 ARG A CA 1
ATOM 1259 C C . ARG A 1 161 ? -6.650 8.738 -3.197 1.00 86.19 161 ARG A C 1
ATOM 1261 O O . ARG A 1 161 ? -5.771 9.503 -3.569 1.00 86.19 161 ARG A O 1
ATOM 1268 N N . ALA A 1 162 ? -6.520 7.411 -3.194 1.00 88.00 162 ALA A N 1
ATOM 1269 C CA . ALA A 1 162 ? -5.289 6.712 -3.576 1.00 88.00 162 ALA A CA 1
ATOM 1270 C C . ALA A 1 162 ? -4.805 7.103 -4.983 1.00 88.00 162 ALA A C 1
ATOM 1272 O O . ALA A 1 162 ? -3.640 7.442 -5.174 1.00 88.00 162 ALA A O 1
ATOM 1273 N N . ALA A 1 163 ? -5.718 7.149 -5.958 1.00 91.19 163 ALA A N 1
ATOM 1274 C CA . ALA A 1 163 ? -5.404 7.561 -7.322 1.00 91.19 163 ALA A CA 1
ATOM 1275 C C . ALA A 1 163 ? -4.879 9.006 -7.396 1.00 91.19 163 ALA A C 1
ATOM 1277 O O . ALA A 1 163 ? -3.899 9.273 -8.086 1.00 91.19 163 ALA A O 1
ATOM 1278 N N . ARG A 1 164 ? -5.503 9.943 -6.666 1.00 90.00 164 ARG A N 1
ATOM 1279 C CA . ARG A 1 164 ? -5.031 11.336 -6.593 1.00 90.00 164 ARG A CA 1
ATOM 1280 C C . ARG A 1 164 ? -3.677 11.456 -5.907 1.00 90.00 164 ARG A C 1
ATOM 1282 O O . ARG A 1 164 ? -2.889 12.287 -6.332 1.00 90.00 164 ARG A O 1
ATOM 1289 N N . MET A 1 165 ? -3.416 10.645 -4.886 1.00 88.44 165 MET A N 1
ATOM 1290 C CA . MET A 1 165 ? -2.123 10.630 -4.204 1.00 88.44 165 MET A CA 1
ATOM 1291 C C . MET A 1 165 ? -1.014 10.148 -5.146 1.00 88.44 165 MET A C 1
ATOM 1293 O O . MET A 1 165 ? -0.022 10.846 -5.296 1.00 88.44 165 MET A O 1
ATOM 1297 N N . LEU A 1 166 ? -1.223 9.047 -5.879 1.00 91.69 166 LEU A N 1
ATOM 1298 C CA . LEU A 1 166 ? -0.267 8.585 -6.898 1.00 91.69 166 LEU A CA 1
ATOM 1299 C C . LEU A 1 166 ? 0.018 9.651 -7.963 1.00 91.69 166 LEU A C 1
ATOM 1301 O O . LEU A 1 166 ? 1.176 9.938 -8.249 1.00 91.69 166 LEU A O 1
ATOM 1305 N N . LEU A 1 167 ? -1.033 10.256 -8.527 1.00 92.31 167 LEU A N 1
ATOM 1306 C CA . LEU A 1 167 ? -0.882 11.306 -9.539 1.00 92.31 167 LEU A CA 1
ATOM 1307 C C . LEU A 1 167 ? -0.177 12.548 -8.975 1.00 92.31 167 LEU A C 1
ATOM 1309 O O . LEU A 1 167 ? 0.661 13.137 -9.650 1.00 92.31 167 LEU A O 1
ATOM 1313 N N . GLY A 1 168 ? -0.512 12.942 -7.743 1.00 89.12 168 GLY A N 1
ATOM 1314 C CA . GLY A 1 168 ? 0.114 14.066 -7.047 1.00 89.12 168 GLY A CA 1
ATOM 1315 C C . GLY A 1 168 ? 1.601 13.844 -6.771 1.00 89.12 168 GLY A C 1
ATOM 1316 O O . GLY A 1 168 ? 2.363 14.802 -6.790 1.00 89.12 168 GLY A O 1
ATOM 1317 N N . SER A 1 169 ? 2.013 12.588 -6.595 1.00 89.75 169 SER A N 1
ATOM 1318 C CA . SER A 1 169 ? 3.408 12.181 -6.392 1.00 89.75 169 SER A CA 1
ATOM 1319 C C . SER A 1 169 ? 4.164 11.871 -7.687 1.00 89.75 169 SER A C 1
ATOM 1321 O O . SER A 1 169 ? 5.270 11.350 -7.629 1.00 89.75 169 SER A O 1
ATOM 1323 N N . GLY A 1 170 ? 3.582 12.176 -8.853 1.00 91.12 170 GLY A N 1
ATOM 1324 C CA . GLY A 1 170 ? 4.250 12.076 -10.155 1.00 91.12 170 GLY A CA 1
ATOM 1325 C C . GLY A 1 170 ? 4.080 10.743 -10.889 1.00 91.12 170 GLY A C 1
ATOM 1326 O O . GLY A 1 170 ? 4.508 10.627 -12.038 1.00 91.12 170 GLY A O 1
ATOM 1327 N N . TYR A 1 171 ? 3.414 9.746 -10.295 1.00 93.12 171 TYR A N 1
ATOM 1328 C CA . TYR A 1 171 ? 3.144 8.482 -10.986 1.00 93.12 171 TYR A CA 1
ATOM 1329 C C . TYR A 1 171 ? 2.076 8.649 -12.061 1.00 93.12 171 TYR A C 1
ATOM 1331 O O . TYR A 1 171 ? 1.139 9.438 -11.941 1.00 93.12 171 TYR A O 1
ATOM 1339 N N . GLN A 1 172 ? 2.172 7.826 -13.099 1.00 93.19 172 GLN A N 1
ATOM 1340 C CA . GLN A 1 172 ? 1.143 7.717 -14.126 1.00 93.19 172 GLN A CA 1
ATOM 1341 C C . GLN A 1 172 ? 0.228 6.529 -13.819 1.00 93.19 172 GLN A C 1
ATOM 1343 O O . GLN A 1 172 ? 0.686 5.496 -13.339 1.00 93.19 172 GLN A O 1
ATOM 1348 N N . LEU A 1 173 ? -1.065 6.647 -14.123 1.00 91.69 173 LEU A N 1
ATOM 1349 C CA . LEU A 1 173 ? -2.022 5.550 -13.968 1.00 91.69 173 LEU A CA 1
ATOM 1350 C C . LEU A 1 173 ? -2.349 4.922 -15.323 1.00 91.69 173 LEU A C 1
ATOM 1352 O O . LEU A 1 173 ? -2.745 5.619 -16.256 1.00 91.69 173 LEU A O 1
ATOM 1356 N N . ALA A 1 174 ? -2.232 3.598 -15.415 1.00 86.94 174 ALA A N 1
ATOM 1357 C CA . ALA A 1 174 ? -2.633 2.831 -16.594 1.00 86.94 174 ALA A CA 1
ATOM 1358 C C . ALA A 1 174 ? -4.166 2.726 -16.722 1.00 86.94 174 ALA A C 1
ATOM 1360 O O . ALA A 1 174 ? -4.711 2.693 -17.826 1.00 86.94 174 ALA A O 1
ATOM 1361 N N . ASN A 1 175 ? -4.872 2.710 -15.587 1.00 80.75 175 ASN A N 1
ATOM 1362 C CA . ASN A 1 175 ? -6.324 2.552 -15.532 1.00 80.75 175 ASN A CA 1
ATOM 1363 C C . ASN A 1 175 ? -7.014 3.924 -15.481 1.00 80.75 175 ASN A C 1
ATOM 1365 O O . ASN A 1 175 ? -6.567 4.830 -14.776 1.00 80.75 175 ASN A O 1
ATOM 1369 N N . LYS A 1 176 ? -8.139 4.079 -16.194 1.00 64.00 176 LYS A N 1
ATOM 1370 C CA . LYS A 1 176 ? -8.945 5.309 -16.131 1.00 64.00 176 LYS A CA 1
ATOM 1371 C C . LYS A 1 176 ? -9.614 5.433 -14.762 1.00 64.00 176 LYS A C 1
ATOM 1373 O O . LYS A 1 176 ? -10.350 4.540 -14.353 1.00 64.00 176 LYS A O 1
ATOM 1378 N N . ILE A 1 177 ? -9.437 6.579 -14.107 1.00 65.44 177 ILE A N 1
ATOM 1379 C CA . ILE A 1 177 ? -10.267 6.965 -12.962 1.00 65.44 177 ILE A CA 1
ATOM 1380 C C . ILE A 1 177 ? -11.676 7.215 -13.511 1.00 65.44 177 ILE A C 1
ATOM 1382 O O . ILE A 1 177 ? -11.857 8.102 -14.346 1.00 65.44 177 ILE A O 1
ATOM 1386 N N . ALA A 1 178 ? -12.667 6.423 -13.097 1.00 48.91 178 ALA A N 1
ATOM 1387 C CA . ALA A 1 178 ? -14.046 6.647 -13.518 1.00 48.91 178 ALA A CA 1
ATOM 1388 C C . ALA A 1 178 ? -14.499 8.057 -13.090 1.00 48.91 178 ALA A C 1
ATOM 1390 O O . ALA A 1 178 ? -14.455 8.400 -11.904 1.00 48.91 178 ALA A O 1
ATOM 1391 N N . ALA A 1 179 ? -14.899 8.877 -14.065 1.00 46.19 179 ALA A N 1
ATOM 1392 C CA . ALA A 1 179 ? -15.571 10.144 -13.807 1.00 46.19 179 ALA A CA 1
ATOM 1393 C C . ALA A 1 179 ? -16.973 9.844 -13.257 1.00 46.19 179 ALA A C 1
ATOM 1395 O O . ALA A 1 179 ? -17.635 8.927 -13.745 1.00 46.19 179 ALA A O 1
ATOM 1396 N N . ALA A 1 180 ? -17.362 10.569 -12.206 1.00 46.03 180 ALA A N 1
ATOM 1397 C CA . ALA A 1 180 ? -18.696 10.488 -11.614 1.00 46.03 180 ALA A CA 1
ATOM 1398 C C . ALA A 1 180 ? -19.774 10.949 -12.603 1.00 46.03 180 ALA A C 1
ATOM 1400 O O . ALA A 1 180 ? -19.482 11.890 -13.378 1.00 46.03 180 ALA A O 1
#

Organism: NCBI:txid2709383

Radius of gyration: 19.73 Å; Cα contacts (8 Å, |Δi|>4): 275; chains: 1; bounding box: 42×33×53 Å

Solvent-accessible surface area (backbone atoms only — not comparable to full-atom values): 10748 Å² total; per-residue (Å²): 106,41,86,35,79,45,58,81,41,89,91,44,85,92,39,60,48,55,35,29,29,52,71,84,51,92,54,54,62,61,54,49,53,52,50,47,51,58,52,42,76,77,33,72,74,50,36,64,85,69,42,49,60,55,40,46,74,74,56,36,40,79,48,88,90,63,82,78,79,89,65,80,51,70,55,86,59,80,83,81,57,54,75,51,63,34,30,32,46,71,80,47,68,30,75,55,42,53,40,71,31,42,34,31,26,77,55,93,59,90,83,59,50,44,36,36,32,45,97,88,67,51,77,44,55,52,84,41,68,33,40,20,58,91,39,66,96,76,41,71,39,70,64,63,47,32,33,70,69,63,90,83,40,97,42,75,66,53,43,54,47,53,53,49,43,39,48,74,36,60,38,44,67,68,57,82,79,80,79,132

Nearest PDB structures (foldseek):
  2yuq-assembly1_A  TM=1.944E-01  e=7.219E+00  Homo sapiens

Mean predicted aligned error: 15.53 Å